Protein AF-A0A9P1AZM8-F1 (afdb_monomer_lite)

Structure (mmCIF, N/CA/C/O backbone):
data_AF-A0A9P1AZM8-F1
#
_entry.id   AF-A0A9P1AZM8-F1
#
loop_
_atom_site.group_PDB
_atom_site.id
_atom_site.type_symbol
_atom_site.label_atom_id
_atom_site.label_alt_id
_atom_site.label_comp_id
_atom_site.label_asym_id
_atom_site.label_entity_id
_atom_site.label_seq_id
_atom_site.pdbx_PDB_ins_code
_atom_site.Cartn_x
_atom_site.Cartn_y
_atom_site.Cartn_z
_atom_site.occupancy
_atom_site.B_iso_or_equiv
_atom_site.auth_seq_id
_atom_site.auth_comp_id
_atom_site.auth_asym_id
_atom_site.auth_atom_id
_atom_site.pdbx_PDB_model_num
ATOM 1 N N . MET A 1 1 ? 33.762 25.696 -57.832 1.00 46.59 1 MET A N 1
ATOM 2 C CA . MET A 1 1 ? 32.790 24.582 -57.774 1.00 46.59 1 MET A CA 1
ATOM 3 C C . MET A 1 1 ? 32.463 24.333 -56.311 1.00 46.59 1 MET A C 1
ATOM 5 O O . MET A 1 1 ? 33.343 23.882 -55.592 1.00 46.59 1 MET A O 1
ATOM 9 N N . TYR A 1 2 ? 31.261 24.683 -55.850 1.00 47.44 2 TYR A N 1
ATOM 10 C CA . TYR A 1 2 ? 30.838 24.391 -54.477 1.00 47.44 2 TYR A CA 1
ATOM 11 C C . TYR A 1 2 ? 30.192 23.006 -54.442 1.00 47.44 2 TYR A C 1
ATOM 13 O O . TYR A 1 2 ? 29.032 22.851 -54.809 1.00 47.44 2 TYR A O 1
ATOM 21 N N . SER A 1 3 ? 30.965 21.992 -54.048 1.00 47.16 3 SER A N 1
ATOM 22 C CA . SER A 1 3 ? 30.441 20.644 -53.822 1.00 47.16 3 SER A CA 1
ATOM 23 C C . SER A 1 3 ? 29.824 20.582 -52.427 1.00 47.16 3 SER A C 1
ATOM 25 O O . SER A 1 3 ? 30.499 20.236 -51.458 1.00 47.16 3 SER A O 1
ATOM 27 N N . SER A 1 4 ? 28.557 20.981 -52.316 1.00 48.88 4 SER A N 1
ATOM 28 C CA . SER A 1 4 ? 27.813 20.953 -51.056 1.00 48.88 4 SER A CA 1
ATOM 29 C C . SER A 1 4 ? 27.682 19.521 -50.540 1.00 48.88 4 SER A C 1
ATOM 31 O O . SER A 1 4 ? 26.865 18.748 -51.039 1.00 48.88 4 SER A O 1
ATOM 33 N N . PHE A 1 5 ? 28.463 19.171 -49.517 1.00 59.84 5 PHE A N 1
ATOM 34 C CA . PHE A 1 5 ? 28.248 17.948 -48.750 1.00 59.84 5 PHE A CA 1
ATOM 35 C C . PHE A 1 5 ? 26.942 18.080 -47.967 1.00 59.84 5 PHE A C 1
ATOM 37 O O . PHE A 1 5 ? 26.904 18.653 -46.879 1.00 59.84 5 PHE A O 1
ATOM 44 N N . VAL A 1 6 ? 25.860 17.551 -48.540 1.00 56.66 6 VAL A N 1
ATOM 45 C CA . VAL A 1 6 ? 24.587 17.373 -47.841 1.00 56.66 6 VAL A CA 1
ATOM 46 C C . VAL A 1 6 ? 24.789 16.277 -46.798 1.00 56.66 6 VAL A C 1
ATOM 48 O O . VAL A 1 6 ? 24.613 15.091 -47.072 1.00 56.66 6 VAL A O 1
ATOM 51 N N . LEU A 1 7 ? 25.205 16.678 -45.597 1.00 55.88 7 LEU A N 1
ATOM 52 C CA . LEU A 1 7 ? 25.182 15.821 -44.418 1.00 55.88 7 LEU A CA 1
ATOM 53 C C . LEU A 1 7 ? 23.719 15.536 -44.078 1.00 55.88 7 LEU A C 1
ATOM 55 O O . LEU A 1 7 ? 23.064 16.324 -43.399 1.00 55.88 7 LEU A O 1
ATOM 59 N N . ILE A 1 8 ? 23.207 14.413 -44.585 1.00 55.06 8 ILE A N 1
ATOM 60 C CA . ILE A 1 8 ? 21.885 13.897 -44.232 1.00 55.06 8 ILE A CA 1
ATOM 61 C C . ILE A 1 8 ? 21.956 13.429 -42.776 1.00 55.06 8 ILE A C 1
ATOM 63 O O . ILE A 1 8 ? 22.273 12.276 -42.482 1.00 55.06 8 ILE A O 1
ATOM 67 N N . THR A 1 9 ? 21.676 14.344 -41.851 1.00 53.62 9 THR A N 1
ATOM 68 C CA . THR A 1 9 ? 21.394 14.018 -40.457 1.00 53.62 9 THR A CA 1
ATOM 69 C C . THR A 1 9 ? 20.077 13.258 -40.408 1.00 53.62 9 THR A C 1
ATOM 71 O O . THR A 1 9 ? 18.996 13.844 -40.357 1.00 53.62 9 THR A O 1
ATOM 74 N N . VAL A 1 10 ? 20.166 11.926 -40.443 1.00 53.59 10 VAL A N 1
ATOM 75 C CA . VAL A 1 10 ? 19.016 11.046 -40.221 1.00 53.59 10 VAL A CA 1
ATOM 76 C C . VAL A 1 10 ? 18.597 11.176 -38.757 1.00 53.59 10 VAL A C 1
ATOM 78 O O . VAL A 1 10 ? 19.007 10.400 -37.896 1.00 53.59 10 VAL A O 1
ATOM 81 N N . PHE A 1 11 ? 17.774 12.186 -38.475 1.00 50.25 11 PHE A N 1
ATOM 82 C CA . PHE A 1 11 ? 16.956 12.236 -37.274 1.00 50.25 11 PHE A CA 1
ATOM 83 C C . PHE A 1 11 ? 15.969 11.069 -37.341 1.00 50.25 11 PHE A C 1
ATOM 85 O O . PHE A 1 11 ? 14.874 11.191 -37.890 1.00 50.25 11 PHE A O 1
ATOM 92 N N . ILE A 1 12 ? 16.374 9.922 -36.793 1.00 50.44 12 ILE A N 1
ATOM 93 C CA . ILE A 1 12 ? 15.448 8.839 -36.474 1.00 50.44 12 ILE A CA 1
ATOM 94 C C . ILE A 1 12 ? 14.561 9.367 -35.345 1.00 50.44 12 ILE A C 1
ATOM 96 O O . ILE A 1 12 ? 14.934 9.330 -34.173 1.00 50.44 12 ILE A O 1
ATOM 100 N N . ALA A 1 13 ? 13.406 9.921 -35.719 1.00 50.72 13 ALA A N 1
ATOM 101 C CA . ALA A 1 13 ? 12.337 10.212 -34.777 1.00 50.72 13 ALA A CA 1
ATOM 102 C C . ALA A 1 13 ? 11.989 8.916 -34.030 1.00 50.72 13 ALA A C 1
ATOM 104 O O . ALA A 1 13 ? 11.953 7.842 -34.633 1.00 50.72 13 ALA A O 1
ATOM 105 N N . GLY A 1 14 ? 11.815 9.017 -32.713 1.00 54.69 14 GLY A N 1
ATOM 106 C CA . GLY A 1 14 ? 11.867 7.859 -31.830 1.00 54.69 14 GLY A CA 1
ATOM 107 C C . GLY A 1 14 ? 10.842 6.781 -32.171 1.00 54.69 14 GLY A C 1
ATOM 108 O O . GLY A 1 14 ? 9.644 6.980 -31.990 1.00 54.69 14 GLY A O 1
ATOM 109 N N . VAL A 1 15 ? 11.331 5.597 -32.543 1.00 51.12 15 VAL A N 1
ATOM 110 C CA . VAL A 1 15 ? 10.684 4.366 -32.090 1.00 51.12 15 VAL A CA 1
ATOM 111 C C . VAL A 1 15 ? 11.099 4.178 -30.637 1.00 51.12 15 VAL A C 1
ATOM 113 O O . VAL A 1 15 ? 12.207 3.727 -30.346 1.00 51.12 15 VAL A O 1
ATOM 116 N N . GLU A 1 16 ? 10.245 4.594 -29.703 1.00 59.56 16 GLU A N 1
ATOM 117 C CA . GLU A 1 16 ? 10.458 4.242 -28.302 1.00 59.56 16 GLU A CA 1
ATOM 118 C C . GLU A 1 16 ? 10.280 2.730 -28.171 1.00 59.56 16 GLU A C 1
ATOM 120 O O . GLU A 1 16 ? 9.166 2.206 -28.221 1.00 59.56 16 GLU A O 1
ATOM 125 N N . MET A 1 17 ? 11.413 2.032 -28.062 1.00 61.00 17 MET A N 1
ATOM 126 C CA . MET A 1 17 ? 11.518 0.586 -27.866 1.00 61.00 17 MET A CA 1
ATOM 127 C C . MET A 1 17 ? 11.066 0.234 -26.445 1.00 61.00 17 MET A C 1
ATOM 129 O O . MET A 1 17 ? 11.865 -0.173 -25.604 1.00 61.00 17 MET A O 1
ATOM 133 N N . CYS A 1 18 ? 9.786 0.468 -26.167 1.00 76.44 18 CYS A N 1
ATOM 134 C CA . CYS A 1 18 ? 9.207 0.280 -24.854 1.00 76.44 18 CYS A CA 1
ATOM 135 C C . CYS A 1 18 ? 9.179 -1.217 -24.533 1.00 76.44 18 CYS A C 1
ATOM 137 O O . CYS A 1 18 ? 8.496 -2.003 -25.191 1.00 76.44 18 CYS A O 1
ATOM 139 N N . GLY A 1 19 ? 9.968 -1.596 -23.536 1.00 81.56 19 GLY A N 1
ATOM 140 C CA . GLY A 1 19 ? 10.279 -2.972 -23.193 1.00 81.56 19 GLY A CA 1
ATOM 141 C C . GLY A 1 19 ? 11.148 -3.018 -21.943 1.00 81.56 19 GLY A C 1
ATOM 142 O O . GLY A 1 19 ? 11.455 -1.985 -21.344 1.00 81.56 19 GLY A O 1
ATOM 143 N N . ASP A 1 20 ? 11.566 -4.218 -21.566 1.00 88.88 20 ASP A N 1
ATOM 144 C CA . ASP A 1 20 ? 12.512 -4.412 -20.473 1.00 88.88 20 ASP A CA 1
ATOM 145 C C . ASP A 1 20 ? 13.917 -4.548 -21.064 1.00 88.88 20 ASP A C 1
ATOM 147 O O . ASP A 1 20 ? 14.255 -5.548 -21.697 1.00 88.88 20 ASP A O 1
ATOM 151 N N . THR A 1 21 ? 14.726 -3.496 -20.917 1.00 87.56 21 THR A N 1
ATOM 152 C CA . THR A 1 21 ? 16.112 -3.457 -21.418 1.00 87.56 21 THR A CA 1
ATOM 153 C C . THR A 1 21 ? 17.127 -3.897 -20.362 1.00 87.56 21 THR A C 1
ATOM 155 O O . THR A 1 21 ? 18.293 -4.131 -20.682 1.00 87.56 21 THR A O 1
ATOM 158 N N . SER A 1 22 ? 16.692 -4.025 -19.105 1.00 85.69 22 SER A N 1
ATOM 159 C CA . SER A 1 22 ? 17.525 -4.414 -17.966 1.00 85.69 22 SER A CA 1
ATOM 160 C C . SER A 1 22 ? 17.231 -5.850 -17.538 1.00 85.69 22 SER A C 1
ATOM 162 O O . SER A 1 22 ? 16.094 -6.202 -17.256 1.00 85.69 22 SER A O 1
ATOM 164 N N . ALA A 1 23 ? 18.267 -6.680 -17.407 1.00 91.25 23 ALA A N 1
ATOM 165 C CA . ALA A 1 23 ? 18.112 -8.091 -17.032 1.00 91.25 23 ALA A CA 1
ATOM 166 C C . ALA A 1 23 ? 17.606 -8.326 -15.590 1.00 91.25 23 ALA A C 1
ATOM 168 O O . ALA A 1 23 ? 17.271 -9.452 -15.247 1.00 91.25 23 ALA A O 1
ATOM 169 N N . ASN A 1 24 ? 17.558 -7.282 -14.754 1.00 90.00 24 ASN A N 1
ATOM 170 C CA . ASN A 1 24 ? 17.183 -7.357 -13.336 1.00 90.00 24 ASN A CA 1
ATOM 171 C C . ASN A 1 24 ? 15.796 -6.740 -13.063 1.00 90.00 24 ASN A C 1
ATOM 173 O O . ASN A 1 24 ? 15.547 -6.262 -11.956 1.00 90.00 24 ASN A O 1
ATOM 177 N N . CYS A 1 25 ? 14.917 -6.646 -14.070 1.00 90.19 25 CYS A N 1
ATOM 178 C CA . CYS A 1 25 ? 13.644 -5.944 -13.902 1.00 90.19 25 CYS A CA 1
ATOM 179 C C . CYS A 1 25 ? 12.749 -6.570 -12.827 1.00 90.19 25 CYS A C 1
ATOM 181 O O . CYS A 1 25 ? 12.182 -5.810 -12.047 1.00 90.19 25 CYS A O 1
ATOM 183 N N . ASP A 1 26 ? 12.697 -7.900 -12.698 1.00 89.50 26 ASP A N 1
ATOM 184 C CA . ASP A 1 26 ? 11.964 -8.576 -11.617 1.00 89.50 26 ASP A CA 1
ATOM 185 C C . ASP A 1 26 ? 12.412 -8.091 -10.224 1.00 89.50 26 ASP A C 1
ATOM 187 O O . ASP A 1 26 ? 11.593 -7.626 -9.426 1.00 89.50 26 ASP A O 1
ATOM 191 N N . ASP A 1 27 ? 13.726 -8.101 -9.960 1.00 89.31 27 ASP A N 1
ATOM 192 C CA . ASP A 1 27 ? 14.310 -7.591 -8.713 1.00 89.31 27 ASP A CA 1
ATOM 193 C C . ASP A 1 27 ? 14.011 -6.102 -8.513 1.00 89.31 27 ASP A C 1
ATOM 195 O O . ASP A 1 27 ? 13.690 -5.663 -7.407 1.00 89.31 27 ASP A O 1
ATOM 199 N N . TRP A 1 28 ? 14.122 -5.294 -9.569 1.00 90.81 28 TRP A N 1
ATOM 200 C CA . TRP A 1 28 ? 13.926 -3.847 -9.483 1.00 90.81 28 TRP A CA 1
ATOM 201 C C . TRP A 1 28 ? 12.459 -3.491 -9.223 1.00 90.81 28 TRP A C 1
ATOM 203 O O . TRP A 1 28 ? 12.190 -2.633 -8.380 1.00 90.81 28 TRP A O 1
ATOM 213 N N . VAL A 1 29 ? 11.504 -4.176 -9.860 1.00 89.12 29 VAL A N 1
ATOM 214 C CA . VAL A 1 29 ? 10.068 -4.025 -9.579 1.00 89.12 29 VAL A CA 1
ATOM 215 C C . VAL A 1 29 ? 9.751 -4.468 -8.149 1.00 89.12 29 VAL A C 1
ATOM 217 O O . VAL A 1 29 ? 9.099 -3.712 -7.425 1.00 89.12 29 VAL A O 1
ATOM 220 N N . ALA A 1 30 ? 10.284 -5.609 -7.696 1.00 84.31 30 ALA A N 1
ATOM 221 C CA . ALA A 1 30 ? 10.132 -6.079 -6.316 1.00 84.31 30 ALA A CA 1
ATOM 222 C C . ALA A 1 30 ? 10.714 -5.096 -5.275 1.00 84.31 30 ALA A C 1
ATOM 224 O O . ALA A 1 30 ? 10.144 -4.926 -4.198 1.00 84.31 30 ALA A O 1
ATOM 225 N N . ASN A 1 31 ? 11.798 -4.390 -5.615 1.00 85.38 31 ASN A N 1
ATOM 226 C CA . ASN A 1 31 ? 12.401 -3.330 -4.795 1.00 85.38 31 ASN A CA 1
ATOM 227 C C . ASN A 1 31 ? 11.785 -1.928 -5.033 1.00 85.38 31 ASN A C 1
ATOM 229 O O . ASN A 1 31 ? 12.333 -0.921 -4.584 1.00 85.38 31 ASN A O 1
ATOM 233 N N . GLY A 1 32 ? 10.639 -1.828 -5.720 1.00 85.50 32 GLY A N 1
ATOM 234 C CA . GLY A 1 32 ? 9.875 -0.582 -5.850 1.00 85.50 32 GLY A CA 1
ATOM 235 C C . GLY A 1 32 ? 10.405 0.421 -6.884 1.00 85.50 32 GLY A C 1
ATOM 236 O O . GLY A 1 32 ? 10.051 1.599 -6.832 1.00 85.50 32 GLY A O 1
ATOM 237 N N . PHE A 1 33 ? 11.219 -0.005 -7.855 1.00 92.00 33 PHE A N 1
ATOM 238 C CA . PHE A 1 33 ? 11.733 0.855 -8.933 1.00 92.00 33 PHE A CA 1
ATOM 239 C C . PHE A 1 33 ? 10.617 1.621 -9.663 1.00 92.00 33 PHE A C 1
ATOM 241 O O . PHE A 1 33 ? 10.722 2.831 -9.864 1.00 92.00 33 PHE A O 1
ATOM 248 N N . CYS A 1 34 ? 9.510 0.945 -9.982 1.00 88.56 34 CYS A N 1
ATOM 249 C CA . CYS A 1 34 ? 8.376 1.532 -10.696 1.00 88.56 34 CYS A CA 1
ATOM 250 C C . CYS A 1 34 ? 7.674 2.653 -9.905 1.00 88.56 34 CYS A C 1
ATOM 252 O O . CYS A 1 34 ? 7.215 3.634 -10.492 1.00 88.56 34 CYS A O 1
ATOM 254 N N . THR A 1 35 ? 7.631 2.563 -8.572 1.00 86.56 35 THR A N 1
ATOM 255 C CA . THR A 1 35 ? 6.981 3.552 -7.692 1.00 86.56 35 THR A CA 1
ATOM 256 C C . THR A 1 35 ? 7.947 4.611 -7.151 1.00 86.56 35 THR A C 1
ATOM 258 O O . THR A 1 35 ? 7.512 5.713 -6.828 1.00 86.56 35 THR A O 1
ATOM 261 N N . SER A 1 36 ? 9.255 4.337 -7.123 1.00 86.62 36 SER A N 1
ATOM 262 C CA . SER A 1 36 ? 10.288 5.242 -6.603 1.00 86.62 36 SER A CA 1
ATOM 263 C C . SER A 1 36 ? 10.273 6.630 -7.257 1.00 86.62 36 SER A C 1
ATOM 265 O O . SER A 1 36 ? 10.272 6.755 -8.483 1.00 86.62 36 SER A O 1
ATOM 267 N N . ALA A 1 37 ? 10.321 7.687 -6.444 1.00 84.69 37 ALA A N 1
ATOM 268 C CA . ALA A 1 37 ? 10.432 9.071 -6.915 1.00 84.69 37 ALA A CA 1
ATOM 269 C C . ALA A 1 37 ? 11.849 9.442 -7.405 1.00 84.69 37 ALA A C 1
ATOM 271 O O . ALA A 1 37 ? 12.030 10.497 -8.006 1.00 84.69 37 ALA A O 1
ATOM 272 N N . SER A 1 38 ? 12.854 8.589 -7.167 1.00 86.00 38 SER A N 1
ATOM 273 C CA . SER A 1 38 ? 14.253 8.830 -7.558 1.00 86.00 38 SER A CA 1
ATOM 274 C C . SER A 1 38 ? 14.526 8.634 -9.054 1.00 86.00 38 SER A C 1
ATOM 276 O O . SER A 1 38 ? 15.596 9.013 -9.524 1.00 86.00 38 SER A O 1
ATOM 278 N N . TYR A 1 39 ? 13.577 8.051 -9.794 1.00 82.19 39 TYR A N 1
ATOM 279 C CA . TYR A 1 39 ? 13.677 7.793 -11.230 1.00 82.19 39 TYR A CA 1
ATOM 280 C C . TYR A 1 39 ? 12.518 8.461 -11.973 1.00 82.19 39 TYR A C 1
ATOM 282 O O . TYR A 1 39 ? 11.363 8.388 -11.540 1.00 82.19 39 TYR A O 1
ATOM 290 N N . SER A 1 40 ? 12.807 9.089 -13.113 1.00 86.50 40 SER A N 1
ATOM 291 C CA . SER A 1 40 ? 11.776 9.683 -13.968 1.00 86.50 40 SER A CA 1
ATOM 292 C C . SER A 1 40 ? 10.912 8.608 -14.641 1.00 86.50 40 SER A C 1
ATOM 294 O O . SER A 1 40 ? 11.331 7.458 -14.789 1.00 86.50 40 SER A O 1
ATOM 296 N N . ALA A 1 41 ? 9.709 8.978 -15.094 1.00 79.81 41 ALA A N 1
ATOM 297 C CA . ALA A 1 41 ? 8.850 8.072 -15.864 1.00 79.81 41 ALA A CA 1
ATOM 298 C C . ALA A 1 41 ? 9.576 7.510 -17.101 1.00 79.81 41 ALA A C 1
ATOM 300 O O . ALA A 1 41 ? 9.566 6.301 -17.314 1.00 79.81 41 ALA A O 1
ATOM 301 N N . ALA A 1 42 ? 10.313 8.365 -17.821 1.00 82.50 42 ALA A N 1
ATOM 302 C CA . ALA A 1 42 ? 11.125 7.973 -18.971 1.00 82.50 42 ALA A CA 1
ATOM 303 C C . ALA A 1 42 ? 12.244 6.979 -18.605 1.00 82.50 42 ALA A C 1
ATOM 305 O O . ALA A 1 42 ? 12.457 6.017 -19.332 1.00 82.50 42 ALA A O 1
ATOM 306 N N . GLN A 1 43 ? 12.924 7.141 -17.461 1.00 84.81 43 GLN A N 1
ATOM 307 C CA . GLN A 1 43 ? 13.918 6.159 -16.998 1.00 84.81 43 GLN A CA 1
ATOM 308 C C . GLN A 1 43 ? 13.270 4.807 -16.672 1.00 84.81 43 GLN A C 1
ATOM 310 O O . GLN A 1 43 ? 13.824 3.762 -17.007 1.00 84.81 43 GLN A O 1
ATOM 315 N N . LYS A 1 44 ? 12.081 4.808 -16.059 1.00 86.81 44 LYS A N 1
ATOM 316 C CA . LYS A 1 44 ? 11.339 3.573 -15.765 1.00 86.81 44 LYS A CA 1
ATOM 317 C C . LYS A 1 44 ? 10.888 2.867 -17.047 1.00 86.81 44 LYS A C 1
ATOM 319 O O . LYS A 1 44 ? 11.083 1.663 -17.163 1.00 86.81 44 LYS A O 1
ATOM 324 N N . GLN A 1 45 ? 10.368 3.626 -18.015 1.00 85.75 45 GLN A N 1
ATOM 325 C CA . GLN A 1 45 ? 9.995 3.151 -19.354 1.00 85.75 45 GLN A CA 1
ATOM 326 C C . GLN A 1 45 ? 11.193 2.618 -20.151 1.00 85.75 45 GLN A C 1
ATOM 328 O O . GLN A 1 45 ? 11.070 1.596 -20.816 1.00 85.75 45 GLN A O 1
ATOM 333 N N . GLN A 1 46 ? 12.349 3.279 -20.053 1.00 86.75 46 GLN A N 1
ATOM 334 C CA . GLN A 1 46 ? 13.581 2.874 -20.727 1.00 86.75 46 GLN A CA 1
ATOM 335 C C . GLN A 1 46 ? 14.145 1.563 -20.166 1.00 86.75 46 GLN A C 1
ATOM 337 O O . GLN A 1 46 ? 14.569 0.707 -20.940 1.00 86.75 46 GLN A O 1
ATOM 342 N N . TYR A 1 47 ? 14.208 1.415 -18.838 1.00 88.19 47 TYR A N 1
ATOM 343 C CA . TYR A 1 47 ? 14.877 0.271 -18.213 1.00 88.19 47 TYR A CA 1
ATOM 344 C C . TYR A 1 47 ? 13.978 -0.958 -18.064 1.00 88.19 47 TYR A C 1
ATOM 346 O O . TYR A 1 47 ? 14.429 -2.060 -18.379 1.00 88.19 47 TYR A O 1
ATOM 354 N N . CYS A 1 48 ? 12.738 -0.767 -17.603 1.00 92.12 48 CYS A N 1
ATOM 355 C CA . CYS A 1 48 ? 11.792 -1.829 -17.249 1.00 92.12 48 CYS A CA 1
ATOM 356 C C . CYS A 1 48 ? 10.355 -1.442 -17.636 1.00 92.12 48 CYS A C 1
ATOM 358 O O . CYS A 1 48 ? 9.438 -1.481 -16.811 1.00 92.12 48 CYS A O 1
ATOM 360 N N . GLY A 1 49 ? 10.153 -0.977 -18.871 1.00 89.50 49 GLY A N 1
ATOM 361 C CA . GLY A 1 49 ? 8.872 -0.422 -19.295 1.00 89.50 49 GLY A CA 1
ATOM 362 C C . GLY A 1 49 ? 7.732 -1.443 -19.330 1.00 89.50 49 GLY A C 1
ATOM 363 O O . GLY A 1 49 ? 6.590 -1.074 -19.053 1.00 89.50 49 GLY A O 1
ATOM 364 N N . THR A 1 50 ? 8.017 -2.714 -19.626 1.00 88.44 50 THR A N 1
ATOM 365 C CA . THR A 1 50 ? 6.999 -3.779 -19.632 1.00 88.44 50 THR A CA 1
ATOM 366 C C . THR A 1 50 ? 6.747 -4.285 -18.216 1.00 88.44 50 THR A C 1
ATOM 368 O O . THR A 1 50 ? 5.596 -4.298 -17.783 1.00 88.44 50 THR A O 1
ATOM 371 N N . SER A 1 51 ? 7.801 -4.582 -17.454 1.00 89.25 51 SER A N 1
ATOM 372 C CA . SER A 1 51 ? 7.708 -5.022 -16.057 1.00 89.25 51 SER A CA 1
ATOM 373 C C . SER A 1 51 ? 7.055 -3.979 -15.135 1.00 89.25 51 SER A C 1
ATOM 375 O O . SER A 1 51 ? 6.342 -4.343 -14.204 1.00 89.25 51 SER A O 1
ATOM 377 N N . CYS A 1 52 ? 7.226 -2.678 -15.405 1.00 89.56 52 CYS A N 1
ATOM 378 C CA . CYS A 1 52 ? 6.512 -1.610 -14.694 1.00 89.56 52 CYS A CA 1
ATOM 379 C C . CYS A 1 52 ? 5.107 -1.294 -15.253 1.00 89.56 52 CYS A C 1
ATOM 381 O O . CYS A 1 52 ? 4.457 -0.382 -14.740 1.00 89.56 52 CYS A O 1
ATOM 383 N N . GLY A 1 53 ? 4.638 -1.981 -16.302 1.00 86.75 53 GLY A N 1
ATOM 384 C CA . GLY A 1 53 ? 3.330 -1.725 -16.923 1.00 86.75 53 GLY A CA 1
ATOM 385 C C . GLY A 1 53 ? 3.207 -0.362 -17.622 1.00 86.75 53 GLY A C 1
ATOM 386 O O . GLY A 1 53 ? 2.103 0.150 -17.786 1.00 86.75 53 GLY A O 1
ATOM 387 N N . LEU A 1 54 ? 4.331 0.248 -18.012 1.00 85.12 54 LEU A N 1
ATOM 388 C CA . LEU A 1 54 ? 4.404 1.595 -18.596 1.00 85.12 54 LEU A CA 1
ATOM 389 C C . LEU A 1 54 ? 4.400 1.595 -20.136 1.00 85.12 54 LEU A C 1
ATOM 391 O O . LEU A 1 54 ? 4.402 2.668 -20.747 1.00 85.12 54 LEU A O 1
ATOM 395 N N . CYS A 1 55 ? 4.393 0.414 -20.761 1.00 83.31 55 CYS A N 1
ATOM 396 C CA . CYS A 1 55 ? 4.317 0.238 -22.209 1.00 83.31 55 CYS A CA 1
ATOM 397 C C . CYS A 1 55 ? 2.891 -0.049 -22.683 1.00 83.31 55 CYS A C 1
ATOM 399 O O . CYS A 1 55 ? 2.303 -1.077 -22.356 1.00 83.31 55 CYS A O 1
ATOM 401 N N . SER A 1 56 ? 2.364 0.835 -23.530 1.00 70.12 56 SER A N 1
ATOM 402 C CA . SER A 1 56 ? 1.152 0.573 -24.313 1.00 70.12 56 SER A CA 1
ATOM 403 C C . SER A 1 56 ? 1.502 -0.164 -25.609 1.00 70.12 56 SER A C 1
ATOM 405 O O . SER A 1 56 ? 2.525 0.126 -26.225 1.00 70.12 56 SER A O 1
ATOM 407 N N . SER A 1 57 ? 0.629 -1.059 -26.086 1.00 56.84 57 SER A N 1
ATOM 408 C CA . SER A 1 57 ? 0.815 -1.844 -27.329 1.00 56.84 57 SER A CA 1
ATOM 409 C C . SER A 1 57 ? 0.697 -1.029 -28.633 1.00 56.84 57 SER A C 1
ATOM 411 O O . SER A 1 57 ? 0.301 -1.540 -29.679 1.00 56.84 57 SER A O 1
ATOM 413 N N . SER A 1 58 ? 1.003 0.264 -28.585 1.00 53.69 58 SER A N 1
ATOM 414 C CA . SER A 1 58 ? 1.126 1.173 -29.722 1.00 53.69 58 SER A CA 1
ATOM 415 C C . SER A 1 58 ? 2.091 2.280 -29.309 1.00 53.69 58 SER A C 1
ATOM 417 O O . SER A 1 58 ? 1.804 3.028 -28.377 1.00 53.69 58 SER A O 1
ATOM 419 N N . GLY A 1 59 ? 3.251 2.346 -29.969 1.00 53.22 59 GLY A N 1
ATOM 420 C CA . GLY A 1 59 ? 4.381 3.211 -29.603 1.00 53.22 59 GLY A CA 1
ATOM 421 C C . GLY A 1 59 ? 4.146 4.690 -29.908 1.00 53.22 59 GLY A C 1
ATOM 422 O O . GLY A 1 59 ? 4.800 5.260 -30.773 1.00 53.22 59 GLY A O 1
ATOM 423 N N . THR A 1 60 ? 3.179 5.303 -29.229 1.00 42.50 60 THR A N 1
ATOM 424 C CA . THR A 1 60 ? 2.923 6.747 -29.240 1.00 42.50 60 THR A CA 1
ATOM 425 C C . THR A 1 60 ? 3.135 7.283 -27.833 1.00 42.50 60 THR A C 1
ATOM 427 O O . THR A 1 60 ? 2.539 6.789 -26.877 1.00 42.50 60 THR A O 1
ATOM 430 N N . THR A 1 61 ? 3.978 8.303 -27.706 1.00 47.91 61 THR A N 1
ATOM 431 C CA . THR A 1 61 ? 4.305 8.960 -26.440 1.00 47.91 61 THR A CA 1
ATOM 432 C C . THR A 1 61 ? 3.119 9.768 -25.917 1.00 47.91 61 THR A C 1
ATOM 434 O O . THR A 1 61 ? 2.982 10.965 -26.169 1.00 47.91 61 THR A O 1
ATOM 437 N N . ILE A 1 62 ? 2.241 9.110 -25.158 1.00 51.53 62 ILE A N 1
ATOM 438 C CA . ILE A 1 62 ? 1.183 9.789 -24.408 1.00 51.53 62 ILE A CA 1
ATOM 439 C C . ILE A 1 62 ? 1.850 10.607 -23.296 1.00 51.53 62 ILE A C 1
ATOM 441 O O . ILE A 1 62 ? 2.260 10.071 -22.265 1.00 51.53 62 ILE A O 1
ATOM 445 N N . ALA A 1 63 ? 1.952 11.922 -23.508 1.00 54.91 63 ALA A N 1
ATOM 446 C CA . ALA A 1 63 ? 2.275 12.869 -22.447 1.00 54.91 63 ALA A CA 1
ATOM 447 C C . ALA A 1 63 ? 1.285 12.657 -21.291 1.00 54.91 63 ALA A C 1
ATOM 449 O O . ALA A 1 63 ? 0.078 12.610 -21.517 1.00 54.91 63 ALA A O 1
ATOM 450 N N . ALA A 1 64 ? 1.801 12.461 -20.076 1.00 52.78 64 ALA A N 1
ATOM 451 C CA . ALA A 1 64 ? 1.101 11.720 -19.030 1.00 52.78 64 ALA A CA 1
ATOM 452 C C . ALA A 1 64 ? -0.111 12.447 -18.403 1.00 52.78 64 ALA A C 1
ATOM 454 O O . ALA A 1 64 ? -0.082 12.850 -17.240 1.00 52.78 64 ALA A O 1
ATOM 455 N N . THR A 1 65 ? -1.237 12.501 -19.120 1.00 41.12 65 THR A N 1
ATOM 456 C CA . THR A 1 65 ? -2.555 12.411 -18.483 1.00 41.12 65 THR A CA 1
ATOM 457 C C . THR A 1 65 ? -2.658 11.030 -17.855 1.00 41.12 65 THR A C 1
ATOM 459 O O . THR A 1 65 ? -2.972 10.046 -18.529 1.00 41.12 65 THR A O 1
ATOM 462 N N . VAL A 1 66 ? -2.328 10.963 -16.564 1.00 52.69 66 VAL A N 1
ATOM 463 C CA . VAL A 1 66 ? -2.345 9.743 -15.758 1.00 52.69 66 VAL A CA 1
ATOM 464 C C . VAL A 1 66 ? -3.783 9.243 -15.637 1.00 52.69 66 VAL A C 1
ATOM 466 O O . VAL A 1 66 ? -4.502 9.549 -14.691 1.00 52.69 66 VAL A O 1
ATOM 469 N N . SER A 1 67 ? -4.201 8.438 -16.613 1.00 47.81 67 SER A N 1
ATOM 470 C CA . SER A 1 67 ? -5.368 7.574 -16.483 1.00 47.81 67 SER A CA 1
ATOM 471 C C . SER A 1 67 ? -4.992 6.412 -15.571 1.00 47.81 67 SER A C 1
ATOM 473 O O . SER A 1 67 ? -4.768 5.292 -16.029 1.00 47.81 67 SER A O 1
ATOM 475 N N . THR A 1 68 ? -4.920 6.680 -14.263 1.00 46.91 68 THR A N 1
ATOM 476 C CA . THR A 1 68 ? -4.973 5.641 -13.233 1.00 46.91 68 THR A CA 1
ATOM 477 C C . THR A 1 68 ? -6.343 4.966 -13.276 1.00 46.91 68 THR A C 1
ATOM 479 O O . THR A 1 68 ? -7.177 5.137 -12.392 1.00 46.91 68 THR A O 1
ATOM 482 N N . SER A 1 69 ? -6.528 4.088 -14.264 1.00 52.22 69 SER A N 1
ATOM 483 C CA . SER A 1 69 ? -7.336 2.880 -14.104 1.00 52.22 69 SER A CA 1
ATOM 484 C C . SER A 1 69 ? -6.552 1.873 -13.245 1.00 52.22 69 SER A C 1
ATOM 486 O O . SER A 1 69 ? -6.358 0.713 -13.594 1.00 52.22 69 SER A O 1
ATOM 488 N N . SER A 1 70 ? -6.051 2.350 -12.100 1.00 58.34 70 SER A N 1
ATOM 489 C CA . SER A 1 70 ? -5.660 1.489 -10.997 1.00 58.34 70 SER A CA 1
ATOM 490 C C . SER A 1 70 ? -6.907 0.710 -10.614 1.00 58.34 70 SER A C 1
ATOM 492 O O . SER A 1 70 ? -7.913 1.329 -10.253 1.00 58.34 70 SER A O 1
ATOM 494 N N . VAL A 1 71 ? -6.855 -0.619 -10.731 1.00 60.22 71 VAL A N 1
ATOM 495 C CA . VAL A 1 71 ? -7.955 -1.502 -10.333 1.00 60.22 71 VAL A CA 1
ATOM 496 C C . VAL A 1 71 ? -8.366 -1.112 -8.918 1.00 60.22 71 VAL A C 1
ATOM 498 O O . VAL A 1 71 ? -7.550 -1.178 -8.001 1.00 60.22 71 VAL A O 1
ATOM 501 N N . CYS A 1 72 ? -9.593 -0.612 -8.754 1.00 79.69 72 CYS A N 1
ATOM 502 C CA . CYS A 1 72 ? -9.999 -0.069 -7.468 1.00 79.69 72 CYS A CA 1
ATOM 503 C C . CYS A 1 72 ? -10.344 -1.214 -6.519 1.00 79.69 72 CYS A C 1
ATOM 505 O O . CYS A 1 72 ? -11.437 -1.776 -6.560 1.00 79.69 72 CYS A O 1
ATOM 507 N N . SER A 1 73 ? -9.369 -1.570 -5.695 1.00 89.00 73 SER A N 1
ATOM 508 C CA . SER A 1 73 ? -9.425 -2.666 -4.739 1.00 89.00 73 SER A CA 1
ATOM 509 C C . SER A 1 73 ? -8.886 -2.219 -3.389 1.00 89.00 73 SER A C 1
ATOM 511 O O . SER A 1 73 ? -8.116 -1.263 -3.290 1.00 89.00 73 SER A O 1
ATOM 513 N N . ASP A 1 74 ? -9.251 -2.953 -2.347 1.00 92.56 74 ASP A N 1
ATOM 514 C CA . ASP A 1 74 ? -8.633 -2.803 -1.038 1.00 92.56 74 ASP A CA 1
ATOM 515 C C . ASP A 1 74 ? -7.277 -3.523 -1.015 1.00 92.56 74 ASP A C 1
ATOM 517 O O . ASP A 1 74 ? -7.166 -4.681 -1.417 1.00 92.56 74 ASP A O 1
ATOM 521 N N . SER A 1 75 ? -6.242 -2.843 -0.524 1.00 86.38 75 SER A N 1
ATOM 522 C CA . SER A 1 75 ? -4.877 -3.377 -0.404 1.00 86.38 75 SER A CA 1
ATOM 523 C C . SER A 1 75 ? -4.696 -4.283 0.820 1.00 86.38 75 SER A C 1
ATOM 525 O O . SER A 1 75 ? -3.654 -4.920 0.962 1.00 86.38 75 SER A O 1
ATOM 527 N N . VAL A 1 76 ? -5.672 -4.319 1.738 1.00 87.00 76 VAL A N 1
ATOM 528 C CA . VAL A 1 76 ? -5.650 -5.152 2.952 1.00 87.00 76 VAL A CA 1
ATOM 529 C C . VAL A 1 76 ? -7.023 -5.760 3.246 1.00 87.00 76 VAL A C 1
ATOM 531 O O . VAL A 1 76 ? -8.055 -5.106 3.132 1.00 87.00 76 VAL A O 1
ATOM 534 N N . SER A 1 77 ? -7.048 -7.005 3.726 1.00 91.62 77 SER A N 1
ATOM 535 C CA . SER A 1 77 ? -8.289 -7.710 4.093 1.00 91.62 77 SER A CA 1
ATOM 536 C C . SER A 1 77 ? -9.023 -7.106 5.299 1.00 91.62 77 SER A C 1
ATOM 538 O O . SER A 1 77 ? -10.195 -7.395 5.522 1.00 91.62 77 SER A O 1
ATOM 540 N N . SER A 1 78 ? -8.351 -6.268 6.092 1.00 92.50 78 SER A N 1
ATOM 541 C CA . SER A 1 78 ? -8.900 -5.651 7.308 1.00 92.50 78 SER A CA 1
ATOM 542 C C . SER A 1 78 ? -9.881 -4.501 7.048 1.00 92.50 78 SER A C 1
ATOM 544 O O . SER A 1 78 ? -10.459 -3.985 8.005 1.00 92.50 78 SER A O 1
ATOM 546 N N . CYS A 1 79 ? -10.070 -4.079 5.793 1.00 94.50 79 CYS A N 1
ATOM 547 C CA . CYS A 1 79 ? -10.797 -2.853 5.463 1.00 94.50 79 CYS A CA 1
ATOM 548 C C . CYS A 1 79 ? -12.236 -2.809 5.985 1.00 94.50 79 CYS A C 1
ATOM 550 O O . CYS A 1 79 ? -12.631 -1.780 6.528 1.00 94.50 79 CYS A O 1
ATOM 552 N N . ALA A 1 80 ? -12.990 -3.913 5.925 1.00 93.75 80 ALA A N 1
ATOM 553 C CA . ALA A 1 80 ? -14.338 -3.975 6.498 1.00 93.75 80 ALA A CA 1
ATOM 554 C C . ALA A 1 80 ? -14.332 -3.642 8.005 1.00 93.75 80 ALA A C 1
ATOM 556 O O . ALA A 1 80 ? -15.053 -2.754 8.457 1.00 93.75 80 ALA A O 1
ATOM 557 N N . THR A 1 81 ? -13.444 -4.281 8.773 1.00 92.94 81 THR A N 1
ATOM 558 C CA . THR A 1 81 ? -13.255 -4.015 10.208 1.00 92.94 81 THR A CA 1
ATOM 559 C C . THR A 1 81 ? -12.799 -2.580 10.465 1.00 92.94 81 THR A C 1
ATOM 561 O O . THR A 1 81 ? -13.279 -1.938 11.398 1.00 92.94 81 THR A O 1
ATOM 564 N N . TRP A 1 82 ? -11.886 -2.049 9.650 1.00 95.44 82 TRP A N 1
ATOM 565 C CA . TRP A 1 82 ? -11.402 -0.673 9.780 1.00 95.44 82 TRP A CA 1
ATOM 566 C C . TRP A 1 82 ? -12.504 0.353 9.489 1.00 95.44 82 TRP A C 1
ATOM 568 O O . TRP A 1 82 ? -12.608 1.341 10.213 1.00 95.44 82 TRP A O 1
ATOM 578 N N . ASN A 1 83 ? -13.373 0.098 8.508 1.00 95.19 83 ASN A N 1
ATOM 579 C CA . ASN A 1 83 ? -14.528 0.942 8.201 1.00 95.19 83 ASN A CA 1
ATOM 580 C C . ASN A 1 83 ? -15.530 0.983 9.366 1.00 95.19 83 ASN A C 1
ATOM 582 O O . ASN A 1 83 ? -15.910 2.066 9.802 1.00 95.19 83 ASN A O 1
ATOM 586 N N . THR A 1 84 ? -15.854 -0.170 9.965 1.00 94.94 84 THR A N 1
ATOM 587 C CA . THR A 1 84 ? -16.681 -0.242 11.188 1.00 94.94 84 THR A CA 1
ATOM 588 C C . THR A 1 84 ? -16.056 0.518 12.367 1.00 94.94 84 THR A C 1
ATOM 590 O O . THR A 1 84 ? -16.773 1.097 13.175 1.00 94.94 84 THR A O 1
ATOM 593 N N . ASN A 1 85 ? -14.721 0.579 12.444 1.00 93.75 85 ASN A N 1
ATOM 594 C CA . ASN A 1 85 ? -13.981 1.400 13.414 1.00 93.75 85 ASN A CA 1
ATOM 595 C C . ASN A 1 85 ? -13.762 2.862 12.949 1.00 93.75 85 ASN A C 1
ATOM 597 O O . ASN A 1 85 ? -12.949 3.586 13.522 1.00 93.75 85 ASN A O 1
ATOM 601 N N . GLY A 1 86 ? -14.471 3.316 11.910 1.00 94.44 86 GLY A N 1
ATOM 602 C CA . GLY A 1 86 ? -14.483 4.706 11.455 1.00 94.44 86 GLY A CA 1
ATOM 603 C C . GLY A 1 86 ? -13.305 5.138 10.575 1.00 94.44 86 GLY A C 1
ATOM 604 O O . GLY A 1 86 ? -13.180 6.331 10.305 1.00 94.44 86 GLY A O 1
ATOM 605 N N . PHE A 1 87 ? -12.451 4.226 10.090 1.00 95.38 87 PHE A N 1
ATOM 606 C CA . PHE A 1 87 ? -11.270 4.559 9.271 1.00 95.38 87 PHE A CA 1
ATOM 607 C C . PHE A 1 87 ? -11.607 5.454 8.070 1.00 95.38 87 PHE A C 1
ATOM 609 O O . PHE A 1 87 ? -10.954 6.478 7.867 1.00 95.38 87 PHE A O 1
ATOM 616 N N . CYS A 1 88 ? -12.660 5.120 7.319 1.00 95.12 88 CYS A N 1
ATOM 617 C CA . CYS A 1 88 ? -13.080 5.873 6.137 1.00 95.12 88 CYS A CA 1
ATOM 618 C C . CYS A 1 88 ? -13.615 7.279 6.481 1.00 95.12 88 CYS A C 1
ATOM 620 O O . CYS A 1 88 ? -13.391 8.226 5.724 1.00 95.12 88 CYS A O 1
ATOM 622 N N . ASN A 1 89 ? -14.221 7.460 7.658 1.00 94.50 89 ASN A N 1
ATOM 623 C CA . ASN A 1 89 ? -14.770 8.742 8.121 1.00 94.50 89 ASN A CA 1
ATOM 624 C C . ASN A 1 89 ? -13.789 9.572 8.968 1.00 94.50 89 ASN A C 1
ATOM 626 O O . ASN A 1 89 ? -14.003 10.770 9.134 1.00 94.50 89 ASN A O 1
ATOM 630 N N . SER A 1 90 ? -12.704 8.978 9.473 1.00 93.00 90 SER A N 1
ATOM 631 C CA . SER A 1 90 ? -11.750 9.659 10.354 1.00 93.00 90 SER A CA 1
ATOM 632 C C . SER A 1 90 ? -11.103 10.881 9.695 1.00 93.00 90 SER A C 1
ATOM 634 O O . SER A 1 90 ? -10.686 10.827 8.537 1.00 93.00 90 SER A O 1
ATOM 636 N N . THR A 1 91 ? -10.945 11.964 10.453 1.00 91.75 91 THR A N 1
ATOM 637 C CA . THR A 1 91 ? -10.167 13.147 10.055 1.00 91.75 91 THR A CA 1
ATOM 638 C C . THR A 1 91 ? -8.660 12.985 10.289 1.00 91.75 91 THR A C 1
ATOM 640 O O . THR A 1 91 ? -7.886 13.785 9.771 1.00 91.75 91 THR A O 1
ATOM 643 N N . THR A 1 92 ? -8.220 11.955 11.027 1.00 90.31 92 THR A N 1
ATOM 644 C CA . THR A 1 92 ? -6.789 11.697 11.292 1.00 90.31 92 THR A CA 1
ATOM 645 C C . THR A 1 92 ? -6.076 10.998 10.135 1.00 90.31 92 THR A C 1
ATOM 647 O O . THR A 1 92 ? -4.862 11.134 9.991 1.00 90.31 92 THR A O 1
ATOM 650 N N . TYR A 1 93 ? -6.815 10.272 9.292 1.00 86.31 93 TYR A N 1
ATOM 651 C CA . TYR A 1 93 ? -6.287 9.625 8.092 1.00 86.31 93 TYR A CA 1
ATOM 652 C C . TYR A 1 93 ? -6.616 10.471 6.862 1.00 86.31 93 TYR A C 1
ATOM 654 O O . TYR A 1 93 ? -7.771 10.827 6.626 1.00 86.31 93 TYR A O 1
ATOM 662 N N . THR A 1 94 ? -5.604 10.790 6.055 1.00 90.81 94 THR A N 1
ATOM 663 C CA . THR A 1 94 ? -5.806 11.547 4.812 1.00 90.81 94 THR A CA 1
ATOM 664 C C . THR A 1 94 ? -6.552 10.704 3.778 1.00 90.81 94 THR A C 1
ATOM 666 O O . THR A 1 94 ? -6.486 9.473 3.801 1.00 90.81 94 THR A O 1
ATOM 669 N N . THR A 1 95 ? -7.220 11.345 2.816 1.00 86.19 95 THR A N 1
ATOM 670 C CA . THR A 1 95 ? -7.868 10.635 1.699 1.00 86.19 95 THR A CA 1
ATOM 671 C C . THR A 1 95 ? -6.877 9.749 0.943 1.00 86.19 95 THR A C 1
ATOM 673 O O . THR A 1 95 ? -7.221 8.629 0.595 1.00 86.19 95 THR A O 1
ATOM 676 N N . ALA A 1 96 ? -5.620 10.184 0.786 1.00 83.44 96 ALA A N 1
ATOM 677 C CA . ALA A 1 96 ? -4.561 9.369 0.189 1.00 83.44 96 ALA A CA 1
ATOM 678 C C . ALA A 1 96 ? -4.279 8.080 0.987 1.00 83.44 96 ALA A C 1
ATOM 680 O O . ALA A 1 96 ? -4.185 7.013 0.389 1.00 83.44 96 ALA A O 1
ATOM 681 N N . VAL A 1 97 ? -4.215 8.143 2.324 1.00 87.75 97 VAL A N 1
ATOM 682 C CA . VAL A 1 97 ? -4.068 6.950 3.184 1.00 87.75 97 VAL A CA 1
ATOM 683 C C . VAL A 1 97 ? -5.293 6.036 3.074 1.00 87.75 97 VAL A C 1
ATOM 685 O O . VAL A 1 97 ? -5.143 4.820 2.972 1.00 87.75 97 VAL A O 1
ATOM 688 N N . LYS A 1 98 ? -6.505 6.602 3.034 1.00 91.44 98 LYS A N 1
ATOM 689 C CA . LYS A 1 98 ? -7.743 5.825 2.871 1.00 91.44 98 LYS A CA 1
ATOM 690 C C . LYS A 1 98 ? -7.787 5.098 1.526 1.00 91.44 98 LYS A C 1
ATOM 692 O O . LYS A 1 98 ? -8.052 3.901 1.513 1.00 91.44 98 LYS A O 1
ATOM 697 N N . THR A 1 99 ? -7.452 5.775 0.426 1.00 88.56 99 THR A N 1
ATOM 698 C CA . THR A 1 99 ? -7.341 5.161 -0.907 1.00 88.56 99 THR A CA 1
ATOM 699 C C . THR A 1 99 ? -6.217 4.123 -0.959 1.00 88.56 99 THR A C 1
ATOM 701 O O . THR A 1 99 ? -6.411 3.050 -1.514 1.00 88.56 99 THR A O 1
ATOM 704 N N . GLN A 1 100 ? -5.059 4.383 -0.343 1.00 87.94 100 GLN A N 1
ATOM 705 C CA . GLN A 1 100 ? -3.918 3.459 -0.375 1.00 87.94 100 GLN A CA 1
ATOM 706 C C . GLN A 1 100 ? -4.225 2.095 0.264 1.00 87.94 100 GLN A C 1
ATOM 708 O O . GLN A 1 100 ? -3.708 1.077 -0.203 1.00 87.94 100 GLN A O 1
ATOM 713 N N . TYR A 1 101 ? -5.039 2.062 1.324 1.00 89.75 101 TYR A N 1
ATOM 714 C CA . TYR A 1 101 ? -5.380 0.820 2.020 1.00 89.75 101 TYR A CA 1
ATOM 715 C C . TYR A 1 101 ? -6.744 0.247 1.636 1.00 89.75 101 TYR A C 1
ATOM 717 O O . TYR A 1 101 ? -6.845 -0.965 1.477 1.00 89.75 101 TYR A O 1
ATOM 725 N N . CYS A 1 102 ? -7.770 1.087 1.488 1.00 94.88 102 CYS A N 1
ATOM 726 C CA . CYS A 1 102 ? -9.172 0.672 1.424 1.00 94.88 102 CYS A CA 1
ATOM 727 C C . CYS A 1 102 ? -9.980 1.468 0.380 1.00 94.88 102 CYS A C 1
ATOM 729 O O . CYS A 1 102 ? -11.047 2.004 0.694 1.00 94.88 102 CYS A O 1
ATOM 731 N N . ALA A 1 103 ? -9.467 1.614 -0.849 1.00 91.81 103 ALA A N 1
ATOM 732 C CA . ALA A 1 103 ? -10.128 2.410 -1.888 1.00 91.81 103 ALA A CA 1
ATOM 733 C C . ALA A 1 103 ? -11.565 1.951 -2.192 1.00 91.81 103 ALA A C 1
ATOM 735 O O . ALA A 1 103 ? -12.438 2.800 -2.393 1.00 91.81 103 ALA A O 1
ATOM 736 N N . ALA A 1 104 ? -11.816 0.638 -2.196 1.00 91.44 104 ALA A N 1
ATOM 737 C CA . ALA A 1 104 ? -13.126 0.071 -2.497 1.00 91.44 104 ALA A CA 1
ATOM 738 C C . ALA A 1 104 ? -14.058 0.160 -1.282 1.00 91.44 104 ALA A C 1
ATOM 740 O O . ALA A 1 104 ? -15.141 0.737 -1.388 1.00 91.44 104 ALA A O 1
ATOM 741 N N . THR A 1 105 ? -13.617 -0.308 -0.110 1.00 93.81 105 THR A N 1
ATOM 742 C CA . THR A 1 105 ? -14.421 -0.248 1.124 1.00 93.81 105 THR A CA 1
ATOM 743 C C . THR A 1 105 ? -14.757 1.190 1.546 1.00 93.81 105 THR A C 1
ATOM 745 O O . THR A 1 105 ? -15.849 1.428 2.060 1.00 93.81 105 THR A O 1
ATOM 748 N N . CYS A 1 106 ? -13.866 2.163 1.320 1.00 93.94 106 CYS A N 1
ATOM 749 C CA . CYS A 1 106 ? -14.141 3.575 1.612 1.00 93.94 106 CYS A CA 1
ATOM 750 C C . CYS A 1 106 ? -14.868 4.327 0.478 1.00 93.94 106 CYS A C 1
ATOM 752 O O . CYS A 1 106 ? -15.072 5.534 0.607 1.00 93.94 106 CYS A O 1
ATOM 754 N N . GLY A 1 107 ? -15.235 3.667 -0.629 1.00 91.75 107 GLY A N 1
ATOM 755 C CA . GLY A 1 107 ? -15.956 4.300 -1.741 1.00 91.75 107 GLY A CA 1
ATOM 756 C C . GLY A 1 107 ? -15.159 5.375 -2.495 1.00 91.75 107 GLY A C 1
ATOM 757 O O . GLY A 1 107 ? -15.746 6.273 -3.090 1.00 91.75 107 GLY A O 1
ATOM 758 N N . LEU A 1 108 ? -13.823 5.306 -2.477 1.00 90.06 108 LEU A N 1
ATOM 759 C CA . LEU A 1 108 ? -12.926 6.305 -3.080 1.00 90.06 108 LEU A CA 1
ATOM 760 C C . LEU A 1 108 ? -12.581 5.999 -4.553 1.00 90.06 108 LEU A C 1
ATOM 762 O O . LEU A 1 108 ? -11.760 6.692 -5.161 1.00 90.06 108 LEU A O 1
ATOM 766 N N . CYS A 1 109 ? -13.240 4.994 -5.138 1.00 82.88 109 CYS A N 1
ATOM 767 C CA . CYS A 1 109 ? -13.160 4.576 -6.541 1.00 82.88 109 CYS A CA 1
ATOM 768 C C . CYS A 1 109 ? -13.727 5.621 -7.520 1.00 82.88 109 CYS A C 1
ATOM 770 O O . CYS A 1 109 ? -14.791 5.438 -8.105 1.00 82.88 109 CYS A O 1
ATOM 772 N N . GLY A 1 110 ? -12.999 6.721 -7.700 1.00 69.88 110 GLY A N 1
ATOM 773 C CA . GLY A 1 110 ? -13.348 7.810 -8.621 1.00 69.88 110 GLY A CA 1
ATOM 774 C C . GLY A 1 110 ? -12.737 9.155 -8.227 1.00 69.88 110 GLY A C 1
ATOM 775 O O . GLY A 1 110 ? -12.529 10.011 -9.078 1.00 69.88 110 GLY A O 1
ATOM 776 N N . SER A 1 111 ? -12.360 9.322 -6.956 1.00 58.31 111 SER A N 1
ATOM 777 C CA . SER A 1 111 ? -11.865 10.593 -6.403 1.00 58.31 111 SER A CA 1
ATOM 778 C C . SER A 1 111 ? -10.402 10.918 -6.750 1.00 58.31 111 SER A C 1
ATOM 780 O O . SER A 1 111 ? -9.861 11.910 -6.267 1.00 58.31 111 SER A O 1
ATOM 782 N N . VAL A 1 112 ? -9.740 10.096 -7.572 1.00 55.03 112 VAL A N 1
ATOM 783 C CA . VAL A 1 112 ? -8.357 10.302 -8.042 1.00 55.03 112 VAL A CA 1
ATOM 784 C C . VAL A 1 112 ? -8.328 11.065 -9.370 1.00 55.03 112 VAL A C 1
ATOM 786 O O . VAL A 1 112 ? -7.885 10.577 -10.404 1.00 55.03 112 VAL A O 1
ATOM 789 N N . SER A 1 113 ? -8.817 12.302 -9.334 1.00 45.25 113 SER A N 1
ATOM 790 C CA . SER A 1 113 ? -8.584 13.315 -10.367 1.00 45.25 113 SER A CA 1
ATOM 791 C C . SER A 1 113 ? -8.265 14.638 -9.677 1.00 45.25 113 SER A C 1
ATOM 793 O O . SER A 1 113 ? -8.997 15.083 -8.794 1.00 45.25 113 SER A O 1
ATOM 795 N N . SER A 1 114 ? -7.107 15.209 -10.001 1.00 46.25 114 SER A N 1
ATOM 796 C CA . SER A 1 114 ? -6.455 16.206 -9.150 1.00 46.25 114 SER A CA 1
ATOM 797 C C . SER A 1 114 ? -7.160 17.564 -9.137 1.00 46.25 114 SER A C 1
ATOM 799 O O . SER A 1 114 ? -7.190 18.256 -10.147 1.00 46.25 114 SER A O 1
ATOM 801 N N . ALA A 1 115 ? -7.656 17.917 -7.949 1.00 51.97 115 ALA A N 1
ATOM 802 C CA . ALA A 1 115 ? -7.857 19.250 -7.372 1.00 51.97 115 ALA A CA 1
ATOM 803 C C . ALA A 1 115 ? -7.873 20.488 -8.295 1.00 51.97 115 ALA A C 1
ATOM 805 O O . ALA A 1 115 ? -6.845 20.854 -8.856 1.00 51.97 115 ALA A O 1
ATOM 806 N N . SER A 1 116 ? -8.979 21.242 -8.229 1.00 40.88 116 SER A N 1
ATOM 807 C CA . SER A 1 116 ? -8.960 22.703 -8.024 1.00 40.88 116 SER A CA 1
ATOM 808 C C . SER A 1 116 ? -10.371 23.250 -7.763 1.00 40.88 116 SER A C 1
ATOM 810 O O . SER A 1 116 ? -11.156 23.343 -8.696 1.00 40.88 116 SER A O 1
ATOM 812 N N . ASP A 1 117 ? -10.666 23.665 -6.526 1.00 34.69 117 ASP A N 1
ATOM 813 C CA . ASP A 1 117 ? -11.138 25.036 -6.259 1.00 34.69 117 ASP A CA 1
ATOM 814 C C . ASP A 1 117 ? -10.912 25.412 -4.776 1.00 34.69 117 ASP A C 1
ATOM 816 O O . ASP A 1 117 ? -10.313 24.648 -4.012 1.00 34.69 117 ASP A O 1
ATOM 820 N N . SER A 1 118 ? -11.301 26.627 -4.397 1.00 43.78 118 SER A N 1
ATOM 821 C CA . SER A 1 118 ? -10.650 27.417 -3.355 1.00 43.78 118 SER A CA 1
ATOM 822 C C . SER A 1 118 ? -11.463 27.560 -2.066 1.00 43.78 118 SER A C 1
ATOM 824 O O . SER A 1 118 ? -12.683 27.665 -2.078 1.00 43.78 118 SER A O 1
ATOM 826 N N . SER A 1 119 ? -10.730 27.664 -0.955 1.00 45.94 119 SER A N 1
ATOM 827 C CA . SER A 1 119 ? -11.009 28.491 0.229 1.00 45.94 119 SER A CA 1
ATOM 828 C C . SER A 1 119 ? -12.457 28.939 0.504 1.00 45.94 119 SER A C 1
ATOM 830 O O . SER A 1 119 ? -12.929 29.889 -0.121 1.00 45.94 119 SER A O 1
ATOM 832 N N . SER A 1 120 ? -13.046 28.482 1.620 1.00 44.69 120 SER A N 1
ATOM 833 C CA . SER A 1 120 ? -13.222 29.334 2.823 1.00 44.69 120 SER A CA 1
ATOM 834 C C . SER A 1 120 ? -13.986 28.661 3.978 1.00 44.69 120 SER A C 1
ATOM 836 O O . SER A 1 120 ? -14.653 27.645 3.824 1.00 44.69 120 SER A O 1
ATOM 838 N N . THR A 1 121 ? -13.852 29.289 5.148 1.00 33.75 121 THR A N 1
ATOM 839 C CA . THR A 1 121 ? -14.658 29.204 6.384 1.00 33.75 121 THR A CA 1
ATOM 840 C C . THR A 1 121 ? -16.179 29.048 6.149 1.00 33.75 121 THR A C 1
ATOM 842 O O . THR A 1 121 ? -16.700 29.507 5.141 1.00 33.75 121 THR A O 1
ATOM 845 N N . THR A 1 122 ? -16.995 28.530 7.081 1.00 34.16 122 THR A N 1
ATOM 846 C CA . THR A 1 122 ? -17.016 28.873 8.524 1.00 34.16 122 THR A CA 1
ATOM 847 C C . THR A 1 122 ? -17.721 27.805 9.388 1.00 34.16 122 THR A C 1
ATOM 849 O O . THR A 1 122 ? -18.309 26.862 8.873 1.00 34.16 122 THR A O 1
ATOM 852 N N . SER A 1 123 ? -17.631 27.950 10.712 1.00 44.44 123 SER A N 1
ATOM 853 C CA . SER A 1 123 ? -18.099 27.018 11.750 1.00 44.44 123 SER A CA 1
ATOM 854 C C . SER A 1 123 ? -19.626 26.907 11.943 1.00 44.44 123 SER A C 1
ATOM 856 O O . SER A 1 123 ? -20.376 27.802 11.567 1.00 44.44 123 SER A O 1
ATOM 858 N N . SER A 1 124 ? -20.000 25.886 12.733 1.00 40.34 124 SER A N 1
ATOM 859 C CA . SER A 1 124 ? -21.132 25.842 13.689 1.00 40.34 124 SER A CA 1
ATOM 860 C C . SER A 1 124 ? -22.445 25.138 13.295 1.00 40.34 124 SER A C 1
ATOM 862 O O . SER A 1 124 ? -23.371 25.753 12.790 1.00 40.34 124 SER A O 1
ATOM 864 N N . SER A 1 125 ? -22.541 23.885 13.760 1.00 40.03 125 SER A N 1
ATOM 865 C CA . SER A 1 125 ? -23.546 23.406 14.737 1.00 40.03 125 SER A CA 1
ATOM 866 C C . SER A 1 125 ? -25.047 23.275 14.400 1.00 40.03 125 SER A C 1
ATOM 868 O O . SER A 1 125 ? -25.695 24.189 13.912 1.00 40.03 125 SER A O 1
ATOM 870 N N . SER A 1 126 ? -25.603 22.183 14.949 1.00 39.56 126 SER A N 1
ATOM 871 C CA . SER A 1 126 ? -26.987 22.008 15.441 1.00 39.56 126 SER A CA 1
ATOM 872 C C . SER A 1 126 ? -28.113 21.585 14.478 1.00 39.56 126 SER A C 1
ATOM 874 O O . SER A 1 126 ? -28.782 22.403 13.864 1.00 39.56 126 SER A O 1
ATOM 876 N N . SER A 1 127 ? -28.430 20.288 14.572 1.00 41.16 127 SER A N 1
ATOM 877 C CA . SER A 1 127 ? -29.735 19.775 15.042 1.00 41.16 127 SER A CA 1
ATOM 878 C C . SER A 1 127 ? -31.028 19.944 14.217 1.00 41.16 127 SER A C 1
ATOM 880 O O . SER A 1 127 ? -31.671 20.986 14.258 1.00 41.16 127 SER A O 1
ATOM 882 N N . SER A 1 128 ? -31.518 18.777 13.768 1.00 40.62 128 SER A N 1
ATOM 883 C CA . SER A 1 128 ? -32.912 18.293 13.914 1.00 40.62 128 SER A CA 1
ATOM 884 C C . SER A 1 128 ? -34.018 18.720 12.934 1.00 40.62 128 SER A C 1
ATOM 886 O O . SER A 1 128 ? -34.186 19.895 12.638 1.00 40.62 128 SER A O 1
ATOM 888 N N . THR A 1 129 ? -34.888 17.730 12.647 1.00 31.59 129 THR A N 1
ATOM 889 C CA . THR A 1 129 ? -36.333 17.818 12.290 1.00 31.59 129 THR A CA 1
ATOM 890 C C . THR A 1 129 ? -36.715 18.509 10.959 1.00 31.59 129 THR A C 1
ATOM 892 O O . THR A 1 129 ? -36.145 19.528 10.600 1.00 31.59 129 THR A O 1
ATOM 895 N N . ASP A 1 130 ? -37.681 18.025 10.163 1.00 37.09 130 ASP A N 1
ATOM 896 C CA . ASP A 1 130 ? -38.623 16.901 10.357 1.00 37.09 130 ASP A CA 1
ATOM 897 C C . ASP A 1 130 ? -39.073 16.237 9.027 1.00 37.09 130 ASP A C 1
ATOM 899 O O . ASP A 1 130 ? -38.673 16.657 7.941 1.00 37.09 130 ASP A O 1
ATOM 903 N N . ASN A 1 131 ? -39.879 15.174 9.145 1.00 46.06 131 ASN A N 1
ATOM 904 C CA . ASN A 1 131 ? -40.416 14.308 8.074 1.00 46.06 131 ASN A CA 1
ATOM 905 C C . ASN A 1 131 ? -41.257 15.018 6.984 1.00 46.06 131 ASN A C 1
ATOM 907 O O . ASN A 1 131 ? -41.916 16.009 7.281 1.00 46.06 131 ASN A O 1
ATOM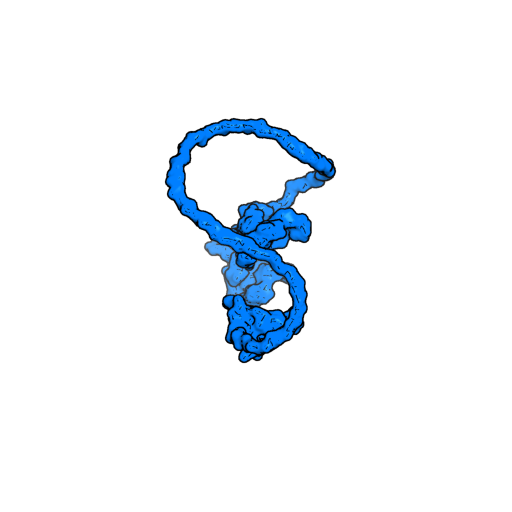 911 N N . ASP A 1 132 ? -41.365 14.403 5.790 1.00 34.34 132 ASP A N 1
ATOM 912 C CA . ASP A 1 132 ? -42.604 13.771 5.251 1.00 34.34 132 ASP A CA 1
ATOM 913 C C . ASP A 1 132 ? -42.309 13.046 3.903 1.00 34.34 132 ASP A C 1
ATOM 915 O O . ASP A 1 132 ? -41.249 13.258 3.316 1.00 34.34 132 ASP A O 1
ATOM 919 N N . ALA A 1 133 ? -43.226 12.285 3.293 1.00 40.59 133 ALA A N 1
ATOM 920 C CA . ALA A 1 133 ? -43.586 10.883 3.564 1.00 40.59 133 ALA A CA 1
ATOM 921 C C . ALA A 1 133 ? -44.188 10.252 2.272 1.00 40.59 133 ALA A C 1
ATOM 923 O O . ALA A 1 133 ? -44.228 10.908 1.233 1.00 40.59 133 ALA A O 1
ATOM 924 N N . SER A 1 134 ? -44.730 9.024 2.360 1.00 45.22 134 SER A N 1
ATOM 925 C CA . SER A 1 134 ? -45.476 8.277 1.309 1.00 45.22 134 SER A CA 1
ATOM 926 C C . SER A 1 134 ? -44.656 7.565 0.214 1.00 45.22 134 SER A C 1
ATOM 928 O O . SER A 1 134 ? -43.620 8.055 -0.218 1.00 45.22 134 SER A O 1
ATOM 930 N N . ASP A 1 135 ? -45.097 6.430 -0.348 1.00 36.69 135 ASP A N 1
ATOM 931 C CA . ASP A 1 135 ? -46.014 5.378 0.152 1.00 36.69 135 ASP A CA 1
ATOM 932 C C . ASP A 1 135 ? -45.865 4.105 -0.715 1.00 36.69 135 ASP A C 1
ATOM 934 O O . ASP A 1 135 ? -45.746 4.211 -1.936 1.00 36.69 135 ASP A O 1
ATOM 938 N N . SER A 1 136 ? -45.904 2.919 -0.091 1.00 50.88 136 SER A N 1
ATOM 939 C CA . SER A 1 136 ? -46.557 1.700 -0.617 1.00 50.88 136 SER A CA 1
ATOM 940 C C . SER A 1 136 ? -46.474 0.544 0.396 1.00 50.88 136 SER A C 1
ATOM 942 O O . SER A 1 136 ? -45.425 -0.068 0.600 1.00 50.88 136 SER A O 1
ATOM 944 N N . THR A 1 137 ? -47.617 0.221 0.999 1.00 42.28 137 THR A N 1
ATOM 945 C CA . THR A 1 137 ? -47.920 -1.058 1.688 1.00 42.28 137 THR A CA 1
ATOM 946 C C . THR A 1 137 ? -48.075 -2.209 0.654 1.00 42.28 137 THR A C 1
ATOM 948 O O . THR A 1 137 ? -48.112 -1.919 -0.539 1.00 42.28 137 THR A O 1
ATOM 951 N N . THR A 1 138 ? -48.135 -3.530 0.916 1.00 40.00 138 THR A N 1
ATOM 952 C CA . THR A 1 138 ? -48.191 -4.463 2.087 1.00 40.00 138 THR A CA 1
ATOM 953 C C . THR A 1 138 ? -47.644 -5.844 1.578 1.00 40.00 138 THR A C 1
ATOM 955 O O . THR A 1 138 ? -47.354 -5.949 0.390 1.00 40.00 138 THR A O 1
ATOM 958 N N . ALA A 1 139 ? -47.455 -6.975 2.285 1.00 42.09 139 ALA A N 1
ATOM 959 C CA . ALA A 1 139 ? -47.744 -7.479 3.644 1.00 42.09 139 ALA A CA 1
ATOM 960 C C . ALA A 1 139 ? -46.625 -8.485 4.087 1.00 42.09 139 ALA A C 1
ATOM 962 O O . ALA A 1 139 ? -45.660 -8.662 3.350 1.00 42.09 139 ALA A O 1
ATOM 963 N N . ALA A 1 140 ? -46.540 -8.983 5.332 1.00 42.62 140 ALA A N 1
ATOM 964 C CA . ALA A 1 140 ? -47.193 -10.173 5.942 1.00 42.62 140 ALA A CA 1
ATOM 965 C C . ALA A 1 140 ? -47.010 -11.527 5.182 1.00 42.62 140 ALA A C 1
ATOM 967 O O . ALA A 1 140 ? -47.097 -11.548 3.961 1.00 42.62 140 ALA A O 1
ATOM 968 N N . ASP A 1 141 ? -46.786 -12.690 5.824 1.00 36.16 141 ASP A N 1
ATOM 969 C CA . ASP A 1 141 ? -46.867 -13.017 7.264 1.00 36.16 141 ASP A CA 1
ATOM 970 C C . ASP A 1 141 ? -45.975 -14.224 7.699 1.00 36.16 141 ASP A C 1
ATOM 972 O O . ASP A 1 141 ? -45.863 -15.183 6.946 1.00 36.16 141 ASP A O 1
ATOM 976 N N . SER A 1 142 ? -45.377 -14.138 8.906 1.00 51.88 142 SER A N 1
ATOM 977 C CA . SER A 1 142 ? -45.234 -15.138 10.015 1.00 51.88 142 SER A CA 1
ATOM 978 C C . SER A 1 142 ? -44.995 -16.664 9.808 1.00 51.88 142 SER A C 1
ATOM 980 O O . SER A 1 142 ? -45.304 -17.227 8.771 1.00 51.88 142 SER A O 1
ATOM 982 N N . THR A 1 143 ? -44.526 -17.474 10.786 1.00 43.53 143 THR A N 1
ATOM 983 C CA . THR A 1 143 ? -43.856 -17.300 12.113 1.00 43.53 143 THR A CA 1
ATOM 984 C C . THR A 1 143 ? -43.201 -18.627 12.567 1.00 43.53 143 THR A C 1
ATOM 986 O O . THR A 1 143 ? -43.683 -19.695 12.203 1.00 43.53 143 THR A O 1
ATOM 989 N N . ALA A 1 144 ? -42.162 -18.550 13.421 1.00 40.06 144 ALA A N 1
ATOM 990 C CA . ALA A 1 144 ? -41.847 -19.418 14.589 1.00 40.06 144 ALA A CA 1
ATOM 991 C C . ALA A 1 144 ? -40.356 -19.206 14.964 1.00 40.06 144 ALA A C 1
ATOM 993 O O . ALA A 1 144 ? -39.493 -19.481 14.140 1.00 40.06 144 ALA A O 1
ATOM 994 N N . THR A 1 145 ? -39.918 -18.627 16.090 1.00 35.06 145 THR A N 1
ATOM 995 C CA . THR A 1 145 ? -40.328 -18.674 17.515 1.00 35.06 145 THR A CA 1
ATOM 996 C C . THR A 1 145 ? -39.810 -19.899 18.273 1.00 35.06 145 THR A C 1
ATOM 998 O O . THR A 1 145 ? -40.458 -20.942 18.278 1.00 35.06 145 THR A O 1
ATOM 1001 N N . SER A 1 146 ? -38.713 -19.720 19.023 1.00 47.75 146 SER A N 1
ATOM 1002 C CA . SER A 1 146 ? -38.647 -20.021 20.471 1.00 47.75 146 SER A CA 1
ATOM 1003 C C . SER A 1 146 ? -37.375 -19.454 21.124 1.00 47.75 146 SER A C 1
ATOM 1005 O O . SER A 1 146 ? -36.267 -19.689 20.652 1.00 47.75 146 SER A O 1
ATOM 1007 N N . SER A 1 147 ? -37.561 -18.733 22.232 1.00 47.78 147 SER A N 1
ATOM 1008 C CA . SER A 1 147 ? -36.531 -18.389 23.235 1.00 47.78 147 SER A CA 1
ATOM 1009 C C . SER A 1 147 ? -36.385 -19.575 24.231 1.00 47.78 147 SER A C 1
ATOM 1011 O O . SER A 1 147 ? -37.033 -20.600 24.030 1.00 47.78 147 SER A O 1
ATOM 1013 N N . SER A 1 148 ? -35.564 -19.608 25.290 1.00 51.16 148 SER A N 1
ATOM 1014 C CA . SER A 1 148 ? -35.088 -18.580 26.240 1.00 51.16 148 SER A CA 1
ATOM 1015 C C . SER A 1 148 ? -33.790 -19.070 26.929 1.00 51.16 148 SER A C 1
ATOM 1017 O O . SER A 1 148 ? -33.551 -20.271 26.950 1.00 51.16 148 SER A O 1
ATOM 1019 N N . SER A 1 149 ? -32.858 -18.191 27.330 1.00 52.53 149 SER A N 1
ATOM 1020 C CA . SER A 1 149 ? -32.616 -17.685 28.714 1.00 52.53 149 SER A CA 1
ATOM 1021 C C . SER A 1 149 ? -32.194 -18.753 29.761 1.00 52.53 149 SER A C 1
ATOM 1023 O O . SER A 1 149 ? -32.595 -19.901 29.667 1.00 52.53 149 SER A O 1
ATOM 1025 N N . ALA A 1 150 ? -31.410 -18.450 30.806 1.00 47.53 150 ALA A N 1
ATOM 1026 C CA . ALA A 1 150 ? -31.153 -17.142 31.418 1.00 47.53 150 ALA A CA 1
ATOM 1027 C C . ALA A 1 150 ? -29.741 -16.964 32.033 1.00 47.53 150 ALA A C 1
ATOM 1029 O O . ALA A 1 150 ? -28.953 -17.894 32.149 1.00 47.53 150 ALA A O 1
ATOM 1030 N N . THR A 1 151 ? -29.504 -15.708 32.417 1.00 40.78 151 THR A N 1
ATOM 1031 C CA . THR A 1 151 ? -28.504 -15.087 33.304 1.00 40.78 151 THR A CA 1
ATOM 1032 C C . THR A 1 151 ? -27.810 -15.961 34.359 1.00 40.78 151 THR A C 1
ATOM 1034 O O . THR A 1 151 ? -28.481 -16.695 35.074 1.00 40.78 151 THR A O 1
ATOM 1037 N N . GLU A 1 15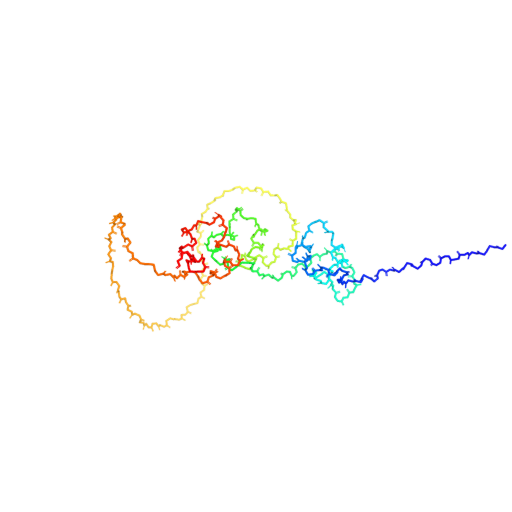2 ? -26.537 -15.651 34.648 1.00 43.44 152 GLU A N 1
ATOM 1038 C CA . GLU A 1 152 ? -26.160 -15.248 36.017 1.00 43.44 152 GLU A CA 1
ATOM 1039 C C . GLU A 1 152 ? -24.971 -14.260 36.032 1.00 43.44 152 GLU A C 1
ATOM 1041 O O . GLU A 1 152 ? -24.350 -14.001 35.001 1.00 43.44 152 GLU A O 1
ATOM 1046 N N . THR A 1 153 ? -24.702 -13.631 37.181 1.00 43.03 153 THR A N 1
ATOM 1047 C CA . THR A 1 153 ? -23.639 -12.630 37.377 1.00 43.03 153 THR A CA 1
ATOM 1048 C C . THR A 1 153 ? -22.835 -12.954 38.627 1.00 43.03 153 THR A C 1
ATOM 1050 O O . THR A 1 153 ? -23.381 -12.949 39.726 1.00 43.03 153 THR A O 1
ATOM 1053 N N . THR A 1 154 ? -21.522 -13.112 38.476 1.00 34.56 154 THR A N 1
ATOM 1054 C CA . THR A 1 154 ? -20.561 -13.062 39.586 1.00 34.56 154 THR A CA 1
ATOM 1055 C C . THR A 1 154 ? -19.333 -12.268 39.168 1.00 34.56 154 THR A C 1
ATOM 1057 O O . THR A 1 154 ? -18.860 -12.394 38.039 1.00 34.56 154 THR A O 1
ATOM 1060 N N . ALA A 1 155 ? -18.815 -11.463 40.089 1.00 47.81 155 ALA A N 1
ATOM 1061 C CA . ALA A 1 155 ? -17.562 -10.739 39.938 1.00 47.81 155 ALA A CA 1
ATOM 1062 C C . ALA A 1 155 ? -16.467 -11.352 40.830 1.00 47.81 155 ALA A C 1
ATOM 1064 O O . ALA A 1 155 ? -16.745 -12.212 41.660 1.00 47.81 155 ALA A O 1
ATOM 1065 N N . ASP A 1 156 ? -15.265 -10.795 40.686 1.00 40.88 156 ASP A N 1
ATOM 1066 C CA . ASP A 1 156 ? -14.121 -10.864 41.604 1.00 40.88 156 ASP A CA 1
ATOM 1067 C C . ASP A 1 156 ? -13.107 -12.030 41.476 1.00 40.88 156 ASP A C 1
ATOM 1069 O O . ASP A 1 156 ? -13.292 -13.152 41.931 1.00 40.88 156 ASP A O 1
ATOM 1073 N N . SER A 1 157 ? -11.984 -11.661 40.855 1.00 48.16 157 SER A N 1
ATOM 1074 C CA . SER A 1 157 ? -10.600 -11.769 41.347 1.00 48.16 157 SER A CA 1
ATOM 1075 C C . SER A 1 157 ? -9.921 -13.094 41.756 1.00 48.16 157 SER A C 1
ATOM 1077 O O . SER A 1 157 ? -10.274 -13.796 42.695 1.00 48.16 157 SER A O 1
ATOM 1079 N N . THR A 1 158 ? -8.694 -13.181 41.223 1.00 41.78 158 THR A N 1
ATOM 1080 C CA . THR A 1 158 ? -7.450 -13.758 41.786 1.00 41.78 158 THR A CA 1
ATOM 1081 C C . THR A 1 158 ? -7.090 -15.244 41.621 1.00 41.78 158 THR A C 1
ATOM 1083 O O . THR A 1 158 ? -7.736 -16.149 42.123 1.00 41.78 158 THR A O 1
ATOM 1086 N N . ALA A 1 159 ? -5.869 -15.408 41.087 1.00 46.38 159 ALA A N 1
ATOM 1087 C CA . ALA A 1 159 ? -4.862 -16.429 41.404 1.00 46.38 159 ALA A CA 1
ATOM 1088 C C . ALA A 1 159 ? -5.015 -17.874 40.869 1.00 46.38 159 ALA A C 1
ATOM 1090 O O . ALA A 1 159 ? -5.603 -18.753 41.482 1.00 46.38 159 ALA A O 1
ATOM 1091 N N . THR A 1 160 ? -4.243 -18.130 39.805 1.00 43.34 160 THR A N 1
ATOM 1092 C CA . THR A 1 160 ? -3.180 -19.156 39.782 1.00 43.34 160 THR A CA 1
ATOM 1093 C C . THR A 1 160 ? -3.514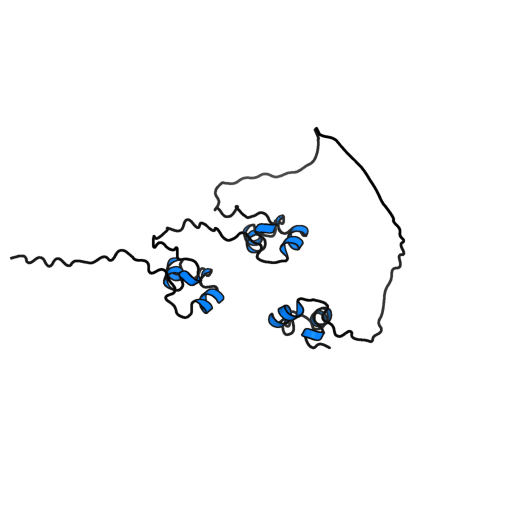 -20.580 40.244 1.00 43.34 160 THR A C 1
ATOM 1095 O O . THR A 1 160 ? -3.442 -20.876 41.434 1.00 43.34 160 THR A O 1
ATOM 1098 N N . THR A 1 161 ? -3.581 -21.518 39.288 1.00 37.03 161 THR A N 1
ATOM 1099 C CA . THR A 1 161 ? -2.707 -22.715 39.290 1.00 37.03 161 THR A CA 1
ATOM 1100 C C . THR A 1 161 ? -2.699 -23.434 37.931 1.00 37.03 161 THR A C 1
ATOM 1102 O O . THR A 1 161 ? -3.735 -23.709 37.335 1.00 37.03 161 THR A O 1
ATOM 1105 N N . SER A 1 162 ? -1.486 -23.715 37.451 1.00 62.62 162 SER A N 1
ATOM 1106 C CA . SER A 1 162 ? -1.113 -24.598 36.330 1.00 62.62 162 SER A CA 1
ATOM 1107 C C . SER A 1 162 ? -1.687 -26.027 36.515 1.00 62.62 162 SER A C 1
ATOM 1109 O O . SER A 1 162 ? -2.027 -26.400 37.625 1.00 62.62 162 SER A O 1
ATOM 1111 N N . ILE A 1 163 ? -1.789 -26.959 35.561 1.00 53.72 163 ILE A N 1
ATOM 1112 C CA . ILE A 1 163 ? -1.031 -27.270 34.337 1.00 53.72 163 ILE A CA 1
ATOM 1113 C C . ILE A 1 163 ? -2.040 -27.960 33.383 1.00 53.72 163 ILE A C 1
ATOM 1115 O O . ILE A 1 163 ? -2.755 -28.863 33.809 1.00 53.72 163 ILE A O 1
ATOM 1119 N N . SER A 1 164 ? -2.154 -27.602 32.102 1.00 52.91 164 SER A N 1
ATOM 1120 C CA . SER A 1 164 ? -1.494 -28.357 31.017 1.00 52.91 164 SER A CA 1
ATOM 1121 C C . SER A 1 164 ? -1.603 -27.639 29.676 1.00 52.91 164 SER A C 1
ATOM 1123 O O . SER A 1 164 ? -2.646 -27.100 29.322 1.00 52.91 164 SER A O 1
ATOM 1125 N N . SER A 1 165 ? -0.515 -27.663 28.911 1.00 63.38 165 SER A N 1
ATOM 1126 C CA . SER A 1 165 ? -0.406 -27.010 27.610 1.00 63.38 165 SER A CA 1
ATOM 1127 C C . SER A 1 165 ? -1.105 -27.796 26.500 1.00 63.38 165 SER A C 1
ATOM 1129 O O . SER A 1 165 ? -0.564 -28.783 25.998 1.00 63.38 165 SER A O 1
ATOM 1131 N N . THR A 1 166 ? -2.239 -27.294 26.016 1.00 63.22 166 T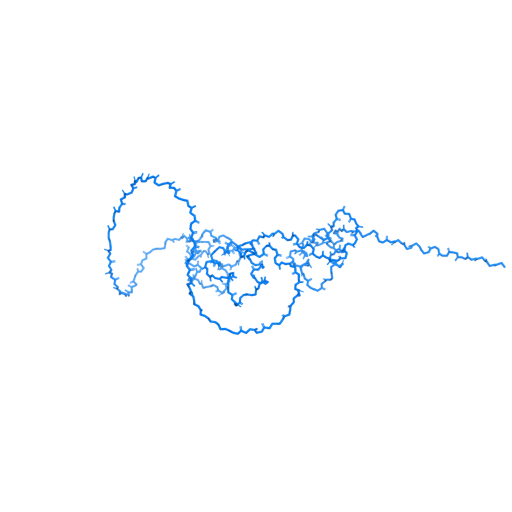HR A N 1
ATOM 1132 C CA . THR A 1 166 ? -2.667 -27.558 24.638 1.00 63.22 166 THR A CA 1
ATOM 1133 C C . THR A 1 166 ? -1.691 -26.856 23.694 1.00 63.22 166 THR A C 1
ATOM 1135 O O . THR A 1 166 ? -1.830 -25.659 23.443 1.00 63.22 166 THR A O 1
ATOM 1138 N N . CYS A 1 167 ? -0.670 -27.570 23.209 1.00 79.31 167 CYS A N 1
ATOM 1139 C CA . CYS A 1 167 ? 0.294 -27.008 22.263 1.00 79.31 167 CYS A CA 1
ATOM 1140 C C . CYS A 1 167 ? -0.332 -26.881 20.868 1.00 79.31 167 CYS A C 1
ATOM 1142 O O . CYS A 1 167 ? -0.243 -27.777 20.026 1.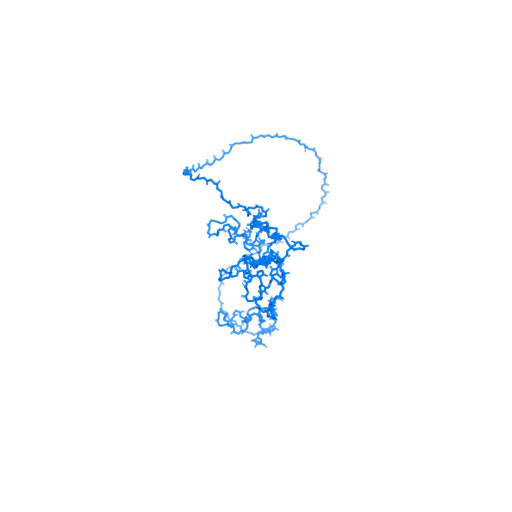00 79.31 167 CYS A O 1
ATOM 1144 N N . LEU A 1 168 ? -1.036 -25.771 20.675 1.00 88.44 168 LEU A N 1
ATOM 1145 C CA . LEU A 1 168 ? -1.837 -25.453 19.505 1.00 88.44 168 LEU A CA 1
ATOM 1146 C C . LEU A 1 168 ? -1.545 -24.018 19.071 1.00 88.44 168 LEU A C 1
ATOM 1148 O O . LEU A 1 168 ? -1.206 -23.161 19.887 1.00 88.44 168 LEU A O 1
ATOM 1152 N N . ASP A 1 169 ? -1.741 -23.760 17.788 1.00 93.88 169 ASP A N 1
ATOM 1153 C CA . ASP A 1 169 ? -1.843 -22.405 17.267 1.00 93.88 169 ASP A CA 1
ATOM 1154 C C . ASP A 1 169 ? -3.318 -21.985 17.349 1.00 93.88 169 ASP A C 1
ATOM 1156 O O . ASP A 1 169 ? -4.198 -22.720 16.897 1.00 93.88 169 ASP A O 1
ATOM 1160 N N . SER A 1 170 ? -3.602 -20.836 17.965 1.00 89.81 170 SER A N 1
ATOM 1161 C CA . SER A 1 170 ? -4.964 -20.289 18.086 1.00 89.81 170 SER A CA 1
ATOM 1162 C C . SER A 1 170 ? -5.346 -19.398 16.896 1.00 89.81 170 SER A C 1
ATOM 1164 O O . SER A 1 170 ? -6.520 -19.086 16.708 1.00 89.81 170 SER A O 1
ATOM 1166 N N . SER A 1 171 ? -4.366 -19.028 16.063 1.00 91.06 171 SER A N 1
ATOM 1167 C CA . SER A 1 171 ? -4.554 -18.309 14.802 1.00 91.06 171 SER A CA 1
ATOM 1168 C C . SER A 1 171 ? -4.246 -19.203 13.599 1.00 91.06 171 SER A C 1
ATOM 1170 O O . SER A 1 171 ? -3.185 -19.820 13.513 1.00 91.06 171 SER A O 1
ATOM 1172 N N . SER A 1 172 ? -5.134 -19.208 12.603 1.00 92.31 172 SER A N 1
ATOM 1173 C CA . SER A 1 172 ? -4.894 -19.868 11.310 1.00 92.31 172 SER A CA 1
ATOM 1174 C C . SER A 1 172 ? -3.815 -19.175 10.464 1.00 92.31 172 SER A C 1
ATOM 1176 O O . SER A 1 172 ? -3.276 -19.783 9.542 1.00 92.31 172 SER A O 1
ATOM 1178 N N . ALA A 1 173 ? -3.459 -17.926 10.783 1.00 93.50 173 ALA A N 1
ATOM 1179 C CA . ALA A 1 173 ? -2.454 -17.149 10.056 1.00 93.50 173 ALA A CA 1
ATOM 1180 C C . ALA A 1 173 ? -1.002 -17.435 10.495 1.00 93.50 173 ALA A C 1
ATOM 1182 O O . ALA A 1 173 ? -0.071 -16.852 9.937 1.00 93.50 173 ALA A O 1
ATOM 1183 N N . CYS A 1 174 ? -0.783 -18.324 11.473 1.00 95.00 174 CYS A N 1
ATOM 1184 C CA . CYS A 1 174 ? 0.532 -18.538 12.081 1.00 95.00 174 CYS A CA 1
ATOM 1185 C C . CYS A 1 174 ? 1.639 -18.923 11.093 1.00 95.00 174 CYS A C 1
ATOM 1187 O O . CYS A 1 174 ? 2.751 -18.421 11.235 1.00 95.00 174 CYS A O 1
ATOM 1189 N N . ALA A 1 175 ? 1.348 -19.728 10.065 1.00 93.94 175 ALA A N 1
ATOM 1190 C CA . ALA A 1 175 ? 2.328 -20.059 9.028 1.00 93.94 175 ALA A CA 1
ATOM 1191 C C . ALA A 1 175 ? 2.838 -18.795 8.307 1.00 93.94 175 ALA A C 1
ATOM 1193 O O . ALA A 1 175 ? 4.042 -18.550 8.247 1.00 93.94 175 ALA A O 1
ATOM 1194 N N . SER A 1 176 ? 1.922 -17.938 7.844 1.00 91.06 176 SER A N 1
ATOM 1195 C CA . SER A 1 176 ? 2.254 -16.661 7.203 1.00 91.06 176 SER A CA 1
ATOM 1196 C C . SER A 1 176 ? 2.971 -15.705 8.159 1.00 91.06 176 SER A C 1
ATOM 1198 O O . SER A 1 176 ? 3.919 -15.031 7.759 1.00 91.06 176 SER A O 1
ATOM 1200 N N . TRP A 1 177 ? 2.555 -15.647 9.426 1.00 95.75 177 TRP A N 1
ATOM 1201 C CA . TRP A 1 177 ? 3.203 -14.814 10.440 1.00 95.75 177 TRP A CA 1
ATOM 1202 C C . TRP A 1 177 ? 4.635 -15.284 10.739 1.00 95.75 177 TRP A C 1
ATOM 1204 O O . TRP A 1 177 ? 5.534 -14.448 10.820 1.00 95.75 177 TRP A O 1
ATOM 1214 N N . ALA A 1 178 ? 4.886 -16.594 10.815 1.00 94.50 178 ALA A N 1
ATOM 1215 C CA . ALA A 1 178 ? 6.228 -17.149 10.985 1.00 94.50 178 ALA A CA 1
ATOM 1216 C C . ALA A 1 178 ? 7.156 -16.796 9.811 1.00 94.50 178 ALA A C 1
ATOM 1218 O O . ALA A 1 178 ? 8.275 -16.341 10.048 1.00 94.50 178 ALA A O 1
ATOM 1219 N N . THR A 1 179 ? 6.679 -16.903 8.563 1.00 94.56 179 THR A N 1
ATOM 1220 C CA . THR A 1 179 ? 7.422 -16.444 7.372 1.00 94.56 179 THR A CA 1
ATOM 1221 C C . THR A 1 179 ? 7.737 -14.945 7.427 1.00 94.56 179 THR A C 1
ATOM 1223 O O . THR A 1 179 ? 8.820 -14.534 7.026 1.00 94.56 179 THR A O 1
ATOM 1226 N N . ASN A 1 180 ? 6.838 -14.131 7.991 1.00 91.88 180 ASN A N 1
ATOM 1227 C CA . ASN A 1 180 ? 7.045 -12.695 8.225 1.00 91.88 180 ASN A CA 1
ATOM 1228 C C . ASN A 1 180 ? 7.802 -12.386 9.542 1.00 91.88 180 ASN A C 1
ATOM 1230 O O . ASN A 1 180 ? 7.762 -11.262 10.042 1.00 91.88 180 ASN A O 1
ATOM 1234 N N . GLY A 1 181 ? 8.496 -13.369 10.128 1.00 94.12 181 GLY A N 1
ATOM 1235 C CA . GLY A 1 181 ? 9.380 -13.172 11.281 1.00 94.12 181 GLY A CA 1
ATOM 1236 C C . GLY A 1 181 ? 8.683 -13.024 12.637 1.00 94.12 181 GLY A C 1
ATOM 1237 O O . GLY A 1 181 ? 9.340 -12.678 13.615 1.00 94.12 181 GLY A O 1
ATOM 1238 N N . TYR A 1 182 ? 7.383 -13.307 12.758 1.00 95.62 182 TYR A N 1
ATOM 1239 C CA . TYR A 1 182 ? 6.641 -13.207 14.028 1.00 95.62 182 TYR A CA 1
ATOM 1240 C C . TYR A 1 182 ? 7.289 -14.002 15.176 1.00 95.62 182 TYR A C 1
ATOM 1242 O O . TYR A 1 182 ? 7.362 -13.536 16.315 1.00 95.62 182 TYR A O 1
ATOM 1250 N N . CYS A 1 183 ? 7.821 -15.185 14.860 1.00 95.94 183 CYS A N 1
ATOM 1251 C CA . CYS A 1 183 ? 8.471 -16.061 15.831 1.00 95.94 183 CYS A CA 1
ATOM 1252 C C . CYS A 1 183 ? 9.871 -15.585 16.271 1.00 95.94 183 CYS A C 1
ATOM 1254 O O . CYS A 1 183 ? 10.362 -16.051 17.294 1.00 95.94 183 CYS A O 1
ATOM 1256 N N . THR A 1 184 ? 10.508 -14.664 15.537 1.00 94.81 184 THR A N 1
ATOM 1257 C CA . THR A 1 184 ? 11.902 -14.224 15.762 1.00 94.81 184 THR A CA 1
ATOM 1258 C C . THR A 1 184 ? 12.047 -12.729 16.062 1.00 94.81 184 THR A C 1
ATOM 1260 O O . THR A 1 184 ? 13.057 -12.312 16.625 1.00 94.81 184 THR A O 1
ATOM 1263 N N . ASN A 1 185 ? 11.052 -11.908 15.719 1.00 91.56 185 ASN A N 1
ATOM 1264 C CA . ASN A 1 185 ? 11.070 -10.462 15.917 1.00 91.56 185 ASN A CA 1
ATOM 1265 C C . ASN A 1 185 ? 10.827 -10.093 17.395 1.00 91.56 185 ASN A C 1
ATOM 1267 O O . ASN A 1 185 ? 9.811 -10.460 17.990 1.00 91.56 185 ASN A O 1
ATOM 1271 N N . SER A 1 186 ? 11.749 -9.322 17.978 1.00 89.81 186 SER A N 1
ATOM 1272 C CA . SER A 1 186 ? 11.711 -8.860 19.372 1.00 89.81 186 SER A CA 1
ATOM 1273 C C . SER A 1 186 ? 10.604 -7.842 19.679 1.00 89.81 186 SER A C 1
ATOM 1275 O O . SER A 1 186 ? 10.318 -7.606 20.851 1.00 89.81 186 SER A O 1
ATOM 1277 N N . ALA A 1 187 ? 9.939 -7.282 18.661 1.00 89.94 187 ALA A N 1
ATOM 1278 C CA . ALA A 1 187 ? 8.719 -6.489 18.832 1.00 89.94 187 ALA A CA 1
ATOM 1279 C C . ALA A 1 187 ? 7.531 -7.318 19.365 1.00 89.94 187 ALA A C 1
ATOM 1281 O O . ALA A 1 187 ? 6.582 -6.752 19.910 1.00 89.94 187 ALA A O 1
ATOM 1282 N N . TYR A 1 188 ? 7.588 -8.649 19.239 1.00 89.12 188 TYR A N 1
ATOM 1283 C CA . TYR A 1 188 ? 6.662 -9.569 19.892 1.00 89.12 188 TYR A CA 1
ATOM 1284 C C . TYR A 1 188 ? 7.335 -10.212 21.108 1.00 89.12 188 TYR A C 1
ATOM 1286 O O . TYR A 1 188 ? 8.487 -10.647 21.052 1.00 89.12 188 TYR A O 1
ATOM 1294 N N . THR A 1 189 ? 6.600 -10.300 22.211 1.00 94.12 189 THR A N 1
ATOM 1295 C CA . THR A 1 189 ? 7.010 -11.047 23.409 1.00 94.12 189 THR A CA 1
ATOM 1296 C C . THR A 1 189 ? 6.730 -12.541 23.247 1.00 94.12 189 THR A C 1
ATOM 1298 O O . THR A 1 189 ? 5.829 -12.934 22.502 1.00 94.12 189 THR A O 1
ATOM 1301 N N . ASP A 1 190 ? 7.427 -13.394 24.002 1.00 89.25 190 ASP A N 1
ATOM 1302 C CA . ASP A 1 190 ? 7.128 -14.834 24.025 1.00 89.25 190 ASP A CA 1
ATOM 1303 C C . ASP A 1 190 ? 5.721 -15.137 24.546 1.00 89.25 190 ASP A C 1
ATOM 1305 O O . ASP A 1 190 ? 5.094 -16.088 24.091 1.00 89.25 190 ASP A O 1
ATOM 1309 N N . ALA A 1 191 ? 5.177 -14.288 25.425 1.00 88.00 191 ALA A N 1
ATOM 1310 C CA . ALA A 1 191 ? 3.785 -14.373 25.856 1.00 88.00 191 ALA A CA 1
ATOM 1311 C C . ALA A 1 191 ? 2.807 -14.158 24.686 1.00 88.00 191 ALA A C 1
ATOM 1313 O O . ALA A 1 191 ? 1.865 -14.930 24.533 1.00 88.00 191 ALA A O 1
ATOM 1314 N N . GLN A 1 192 ? 3.051 -13.165 23.820 1.00 90.56 192 GLN A N 1
ATOM 1315 C CA . GLN A 1 192 ? 2.251 -12.963 22.606 1.00 90.56 192 GLN A CA 1
ATOM 1316 C C . GLN A 1 192 ? 2.446 -14.119 21.619 1.00 90.56 192 GLN A C 1
ATOM 1318 O O . GLN A 1 192 ? 1.457 -14.730 21.217 1.00 90.56 192 GLN A O 1
ATOM 1323 N N . ARG A 1 193 ? 3.697 -14.479 21.291 1.00 94.56 193 ARG A N 1
ATOM 1324 C CA . ARG A 1 193 ? 3.993 -15.606 20.389 1.00 94.56 193 ARG A CA 1
ATOM 1325 C C . ARG A 1 193 ? 3.294 -16.891 20.840 1.00 94.56 193 ARG A C 1
ATOM 1327 O O . ARG A 1 193 ? 2.699 -17.578 20.016 1.00 94.56 193 ARG A O 1
ATOM 1334 N N . LYS A 1 194 ? 3.309 -17.182 22.145 1.00 91.62 194 LYS A N 1
ATOM 1335 C CA . LYS A 1 194 ? 2.692 -18.369 22.755 1.00 91.62 194 LYS A CA 1
ATOM 1336 C C . LYS A 1 194 ? 1.173 -18.266 22.945 1.00 91.62 194 LYS A C 1
ATOM 1338 O O . LYS A 1 194 ? 0.526 -19.297 23.077 1.00 91.62 194 LYS A O 1
ATOM 1343 N N . ALA A 1 195 ? 0.585 -17.070 22.924 1.00 90.75 195 ALA A N 1
ATOM 1344 C CA . ALA A 1 195 ? -0.870 -16.905 22.914 1.00 90.75 195 ALA A CA 1
ATOM 1345 C C . ALA A 1 195 ? -1.484 -17.215 21.536 1.00 90.75 195 ALA A C 1
ATOM 1347 O O . ALA A 1 195 ? -2.590 -17.754 21.465 1.00 90.75 195 ALA A O 1
ATOM 1348 N N . TYR A 1 196 ? -0.768 -16.892 20.452 1.00 92.50 196 TYR A N 1
ATOM 1349 C CA . TYR A 1 196 ? -1.280 -17.018 19.083 1.00 92.50 196 TYR A CA 1
ATOM 1350 C C . TYR A 1 196 ? -0.737 -18.222 18.307 1.00 92.50 196 TYR A C 1
ATOM 1352 O O . TYR A 1 196 ? -1.509 -18.925 17.658 1.00 92.50 196 TYR A O 1
ATOM 1360 N N . CYS A 1 197 ? 0.573 -18.464 18.376 1.00 96.12 197 CYS A N 1
ATOM 1361 C CA . CYS A 1 197 ? 1.300 -19.400 17.517 1.00 96.12 197 CYS A CA 1
ATOM 1362 C C . CYS A 1 197 ? 2.261 -20.281 18.329 1.00 96.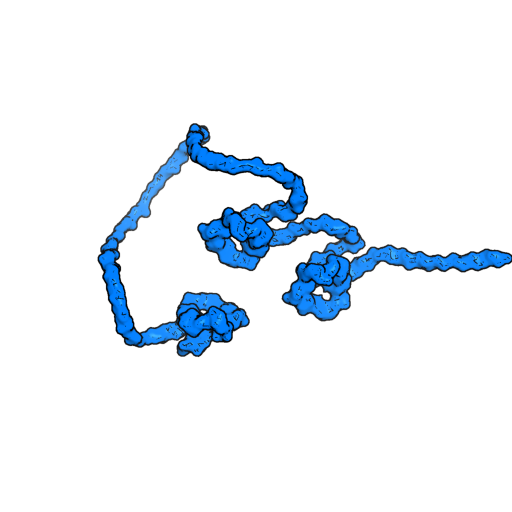12 197 CYS A C 1
ATOM 1364 O O . CYS A 1 197 ? 3.449 -20.385 18.013 1.00 96.12 197 CYS A O 1
ATOM 1366 N N . ALA A 1 198 ? 1.772 -20.867 19.427 1.00 93.75 198 ALA A N 1
ATOM 1367 C CA . ALA A 1 198 ? 2.606 -21.593 20.382 1.00 93.75 198 ALA A CA 1
ATOM 1368 C C . ALA A 1 198 ? 3.394 -22.743 19.738 1.00 93.75 198 ALA A C 1
ATOM 1370 O O . ALA A 1 198 ? 4.569 -22.929 20.055 1.00 93.75 198 ALA A O 1
ATOM 1371 N N . LYS A 1 199 ? 2.753 -23.473 18.817 1.00 94.44 199 LYS A N 1
ATOM 1372 C CA . LYS A 1 199 ? 3.319 -24.637 18.135 1.00 94.44 199 LYS A CA 1
ATOM 1373 C C . LYS A 1 199 ? 4.146 -24.214 16.924 1.00 94.44 199 LYS A C 1
ATOM 1375 O O . LYS A 1 199 ? 5.277 -24.664 16.771 1.00 94.44 199 LYS A O 1
ATOM 1380 N N . THR A 1 200 ? 3.625 -23.308 16.096 1.00 95.12 200 THR A N 1
ATOM 1381 C CA . THR A 1 200 ? 4.341 -22.785 14.921 1.00 95.12 200 THR A CA 1
ATOM 1382 C C . THR A 1 200 ? 5.629 -22.039 15.307 1.00 95.12 200 THR A C 1
ATOM 1384 O O . THR A 1 200 ? 6.618 -22.130 14.585 1.00 95.12 200 THR A O 1
ATOM 1387 N N . CYS A 1 201 ? 5.664 -21.358 16.457 1.00 95.31 201 CYS A N 1
ATOM 1388 C CA . CYS A 1 201 ? 6.881 -20.730 16.982 1.00 95.31 201 CYS A CA 1
ATOM 1389 C C . CYS A 1 201 ? 7.718 -21.637 17.907 1.00 95.31 201 CYS A C 1
ATOM 1391 O O . CYS A 1 201 ? 8.681 -21.145 18.492 1.00 95.31 201 CYS A O 1
ATOM 1393 N N . ASN A 1 202 ? 7.379 -22.927 18.055 1.00 93.38 202 ASN A N 1
ATOM 1394 C CA . ASN A 1 202 ? 8.110 -23.897 18.887 1.00 93.38 202 ASN A CA 1
ATOM 1395 C C . ASN A 1 202 ? 8.334 -23.398 20.340 1.00 93.38 202 ASN A C 1
ATOM 1397 O O . ASN A 1 202 ? 9.410 -23.545 20.925 1.00 93.38 202 ASN A O 1
ATOM 1401 N N . LEU A 1 203 ? 7.310 -22.762 20.921 1.00 90.44 203 LEU A N 1
ATOM 1402 C CA . LEU A 1 203 ? 7.283 -22.319 22.324 1.00 90.44 203 LEU A CA 1
ATOM 1403 C C . LEU A 1 203 ? 6.561 -23.326 23.239 1.00 90.44 203 LEU A C 1
ATOM 1405 O O . LEU A 1 203 ? 6.405 -23.083 24.443 1.00 90.44 203 LEU A O 1
ATOM 1409 N N . CYS A 1 204 ? 6.123 -24.440 22.661 1.00 86.62 204 CYS A N 1
ATOM 1410 C CA . CYS A 1 204 ? 5.720 -25.703 23.263 1.00 86.62 204 CYS A CA 1
ATOM 1411 C C . CYS A 1 204 ? 5.993 -26.835 22.251 1.00 86.62 204 CYS A C 1
ATOM 1413 O O . CYS A 1 204 ? 5.845 -28.000 22.674 1.00 86.62 204 CYS A O 1
#

Secondary structure (DSSP, 8-state):
------------------SB-STTHHHHHHTTTTT-TTS-HHHHHHHHTTTTT---SS---------------BSSTTHHHHHHTTTTT-SSS-HHHHHHHHTTTTT-TT--S-------------------------------------------------------BS-TTHHHHHHTTTTT-TTS-HHHHHHHBTTTTT--

Sequence (204 aa):
MYSSFVLITVFIAGVEMCGDTSANCDDWVANGFCTSASYSAAQKQQYCGTSCGLCSSSGTTIAATVSTSSVCSDSVSSCATWNTNGFCNSTTYTTAVKTQYCAATCGLCGSVSSASDSSSTTSSSSSSTDNDASDSTTAADSTATSSSSATETTADSTATTSISSTCLDSSSACASWATNGYCTNSAYTDAQRKAYCAKTCNLC

Radius of gyration: 30.78 Å; chains: 1; bounding box: 81×58×100 Å

pLDDT: mean 71.36, std 21.86, range [31.59, 96.12]

Foldseek 3Di:
DDPDPPPPPPPPDDPQPQAAPAPCLVVCVVVPVLPDPVDDLVRCRNHHRVSSVNDDPDRDDDPDPPPPPPVQAAPDPCLVVCVVVVVLPDPVADPVNCSNGPRPSSVVVPVPDDDDDDDDDDDDDDDDDDDDDDDDDDDDDDDDDDDDDDDDDDDDDDDDDDDDDPQDAPDPCLVVCVVVCVLPDPVDDLVRCCVGPRNSSVVD